Protein AF-A0A6P3GWB9-F1 (afdb_monomer_lite)

Sequence (241 aa):
LLEKSISRRRDTEAIQKAKILYSSCMNEKAIEKADAKPLLHILRHSPFRWPVLESNIGPEGVWSERKFSLLQTLATFRGQYSNSVFIRLYVSSDDKMSNEHILKLDQAALSLAVREDYLDNSTEAKSYRDALYKFMVDTAVLLGANSSRAEHDMKSVLRLEIKIAEIMIPHENRTSEAMYNKMNISQLSAMIPQFDWLSYIKKVIDVRLYPELKDIGPSENVVVRVPQYFKDLFRILGSER

Organism: Bison bison bison (NCBI:txid43346)

Foldseek 3Di:
DLCDDQDPVPDDPVSNVSSVVVVVVPPVVVDVVCDCVVVLVVCLAPPNQDCLQCVPSPPSSHDDPVPHDPLLVQLCCCQPVVAHDQWNWDWAAQLVHRVDIAIEIAGHAAPDNALCLLVDPDPNSVVVLVVQLVVQLVVSVSSPGDNVSSNVVSVVVSVLSSLLSVLHDHPVNQDPVLQFDKDFQLVLCVLQVLDNPQSSVLSSDPCVVVVVCNPRDRRGIYGYRRSRSNNSNSVSVVVVD

Structure (mmCIF, N/CA/C/O backbone):
data_AF-A0A6P3GWB9-F1
#
_entry.id   AF-A0A6P3GWB9-F1
#
loop_
_atom_site.group_PDB
_atom_site.id
_atom_site.type_symbol
_atom_site.label_atom_id
_atom_site.label_alt_id
_atom_site.label_comp_id
_atom_site.label_asym_id
_atom_site.label_entity_id
_atom_site.label_seq_id
_atom_site.pdbx_PDB_ins_code
_atom_site.Cartn_x
_atom_site.Cartn_y
_atom_site.Cartn_z
_atom_site.occupancy
_atom_site.B_iso_or_equiv
_atom_site.auth_seq_id
_atom_site.auth_comp_id
_atom_site.auth_asym_id
_atom_site.auth_atom_id
_atom_site.pdbx_PDB_model_num
ATOM 1 N N . LEU A 1 1 ? 29.304 -9.386 12.870 1.00 79.94 1 LEU A N 1
ATOM 2 C CA . LEU A 1 1 ? 28.556 -10.471 13.568 1.00 79.94 1 LEU A CA 1
ATOM 3 C C . LEU A 1 1 ? 27.777 -11.334 12.575 1.00 79.94 1 LEU A C 1
ATOM 5 O O . LEU A 1 1 ? 27.899 -12.551 12.646 1.00 79.94 1 LEU A O 1
ATOM 9 N N . LEU A 1 2 ? 27.021 -10.713 11.663 1.00 90.56 2 LEU A N 1
ATOM 10 C CA . LEU A 1 2 ? 26.164 -11.399 10.687 1.00 90.56 2 LEU A CA 1
ATOM 11 C C . LEU A 1 2 ? 26.933 -12.082 9.541 1.00 90.56 2 LEU A C 1
ATOM 13 O O . LEU A 1 2 ? 26.523 -13.140 9.089 1.00 90.56 2 LEU A O 1
ATOM 17 N N . GLU A 1 3 ? 28.092 -11.543 9.159 1.00 90.44 3 GLU A N 1
ATOM 18 C CA . GLU A 1 3 ? 28.998 -12.129 8.151 1.00 90.44 3 GLU A CA 1
ATOM 19 C C . GLU A 1 3 ? 29.704 -13.415 8.610 1.00 90.44 3 GLU A C 1
ATOM 21 O O . GLU A 1 3 ? 30.270 -14.151 7.804 1.00 90.44 3 GLU A O 1
ATOM 26 N N . LYS A 1 4 ? 29.708 -13.701 9.920 1.00 91.19 4 LYS A N 1
ATOM 27 C CA . LYS A 1 4 ? 30.337 -14.919 10.446 1.00 91.19 4 LYS A CA 1
ATOM 28 C C . LYS A 1 4 ? 29.490 -16.135 10.083 1.00 91.19 4 LYS A C 1
ATOM 30 O O . LYS A 1 4 ? 28.262 -16.068 10.114 1.00 91.19 4 LYS A O 1
ATOM 35 N N . SER A 1 5 ? 30.147 -17.274 9.867 1.00 90.56 5 SER A N 1
ATOM 36 C CA . SER A 1 5 ? 29.456 -18.536 9.605 1.00 90.56 5 SER A CA 1
ATOM 37 C C . SER A 1 5 ? 28.427 -18.874 10.692 1.00 90.56 5 SER A C 1
ATOM 39 O O . SER A 1 5 ? 28.565 -18.530 11.876 1.00 90.56 5 SER A O 1
ATOM 41 N N . ILE A 1 6 ? 27.353 -19.531 10.258 1.00 93.69 6 ILE A N 1
ATOM 42 C CA . ILE A 1 6 ? 26.267 -19.967 11.131 1.00 93.69 6 ILE A CA 1
ATOM 43 C C . ILE A 1 6 ? 26.766 -21.145 11.968 1.00 93.69 6 ILE A C 1
ATOM 45 O O . ILE A 1 6 ? 27.229 -22.154 11.437 1.00 93.69 6 ILE A O 1
ATOM 49 N N . SER A 1 7 ? 26.654 -21.034 13.288 1.00 93.31 7 SER A N 1
ATOM 50 C CA . SER A 1 7 ? 27.044 -22.074 14.232 1.00 93.31 7 SER A CA 1
ATOM 51 C C . SER A 1 7 ? 25.813 -22.623 14.938 1.00 93.31 7 SER A C 1
ATOM 53 O O . SER A 1 7 ? 25.358 -22.050 15.920 1.00 93.31 7 SER A O 1
ATOM 55 N N . ARG A 1 8 ? 25.319 -23.792 14.510 1.00 90.12 8 ARG A N 1
ATOM 56 C CA . ARG A 1 8 ? 24.140 -24.437 15.127 1.00 90.12 8 ARG A CA 1
ATOM 57 C C . ARG A 1 8 ? 24.279 -24.712 16.630 1.00 90.12 8 ARG A C 1
ATOM 59 O O . ARG A 1 8 ? 23.274 -24.853 17.309 1.00 90.12 8 ARG A O 1
ATOM 66 N N . ARG A 1 9 ? 25.513 -24.818 17.139 1.00 90.88 9 ARG A N 1
ATOM 67 C CA . ARG A 1 9 ? 25.798 -25.059 18.565 1.00 90.88 9 ARG A CA 1
ATOM 68 C C . ARG A 1 9 ? 25.893 -23.781 19.402 1.00 90.88 9 ARG A C 1
ATOM 70 O O . ARG A 1 9 ? 25.666 -23.854 20.600 1.00 90.88 9 ARG A O 1
ATOM 77 N N . ARG A 1 10 ? 26.296 -22.649 18.810 1.00 91.94 10 ARG A N 1
ATOM 78 C CA . ARG A 1 10 ? 26.575 -21.396 19.546 1.00 91.94 10 ARG A CA 1
ATOM 79 C C . ARG A 1 10 ? 25.558 -20.295 19.282 1.00 91.94 10 ARG A C 1
ATOM 81 O O . ARG A 1 10 ? 25.347 -19.453 20.144 1.00 91.94 10 ARG A O 1
ATOM 88 N N . ASP A 1 11 ? 24.959 -20.283 18.100 1.00 95.00 11 ASP A N 1
ATOM 89 C CA . ASP A 1 11 ? 23.963 -19.290 17.731 1.00 95.00 11 ASP A CA 1
ATOM 90 C C . ASP A 1 11 ? 22.578 -19.770 18.165 1.00 95.00 11 ASP A C 1
ATOM 92 O O . ASP A 1 11 ? 22.170 -20.891 17.849 1.00 95.00 11 ASP A O 1
ATOM 96 N N . THR A 1 12 ? 21.817 -18.897 18.822 1.00 96.25 12 THR A N 1
ATOM 97 C CA . THR A 1 12 ? 20.377 -19.109 19.011 1.00 96.25 12 THR A CA 1
ATOM 98 C C . THR A 1 12 ? 19.674 -19.155 17.656 1.00 96.25 12 THR A C 1
ATOM 100 O O . THR A 1 12 ? 20.175 -18.616 16.668 1.00 96.25 12 THR A O 1
ATOM 103 N N . GLU A 1 13 ? 18.485 -19.754 17.586 1.00 96.31 13 GLU A N 1
ATOM 104 C CA . GLU A 1 13 ? 17.717 -19.819 16.336 1.00 96.31 13 GLU A CA 1
ATOM 105 C C . GLU A 1 13 ? 17.488 -18.428 15.715 1.00 96.31 13 GLU A C 1
ATOM 107 O O . GLU A 1 13 ? 17.615 -18.258 14.503 1.00 96.31 13 GLU A O 1
ATOM 112 N N . ALA A 1 14 ? 17.238 -17.410 16.544 1.00 96.31 14 ALA A N 1
ATOM 113 C CA . ALA A 1 14 ? 17.089 -16.026 16.098 1.00 96.31 14 ALA A CA 1
ATOM 114 C C . ALA A 1 14 ? 18.361 -15.494 15.412 1.00 96.31 14 ALA A C 1
ATOM 116 O O . ALA A 1 14 ? 18.285 -14.911 14.331 1.00 96.31 14 ALA A O 1
ATOM 117 N N . ILE A 1 15 ? 19.539 -15.748 15.992 1.00 96.06 15 ILE A N 1
ATOM 118 C CA . ILE A 1 15 ? 20.824 -15.355 15.395 1.00 96.06 15 ILE A CA 1
ATOM 119 C C . ILE A 1 15 ? 21.073 -16.134 14.100 1.00 96.06 15 ILE A C 1
ATOM 121 O O . ILE A 1 15 ? 21.543 -15.555 13.121 1.00 96.06 15 ILE A O 1
ATOM 125 N N . GLN A 1 16 ? 20.734 -17.426 14.063 1.00 96.06 16 GLN A N 1
ATOM 126 C CA . GLN A 1 16 ? 20.854 -18.235 12.847 1.00 96.06 16 GLN A CA 1
ATOM 127 C C . GLN A 1 16 ? 19.982 -17.660 11.724 1.00 96.06 16 GLN A C 1
ATOM 129 O O . GLN A 1 16 ? 20.490 -17.424 10.631 1.00 96.06 16 GLN A O 1
ATOM 134 N N . LYS A 1 17 ? 18.706 -17.354 11.997 1.00 96.62 17 LYS A N 1
ATOM 135 C CA . LYS A 1 17 ? 17.785 -16.725 11.035 1.00 96.62 17 LYS A CA 1
ATOM 136 C C . LYS A 1 17 ? 18.289 -15.363 10.554 1.00 96.62 17 LYS A C 1
ATOM 138 O O . LYS A 1 17 ? 18.276 -15.116 9.353 1.00 96.62 17 LYS A O 1
ATOM 143 N N . ALA A 1 18 ? 18.800 -14.517 11.450 1.00 97.00 18 ALA A N 1
ATOM 144 C CA . ALA A 1 18 ? 19.370 -13.220 11.081 1.00 97.00 18 ALA A CA 1
ATOM 145 C C . ALA A 1 18 ? 20.591 -13.359 10.155 1.00 97.00 18 ALA A C 1
ATOM 147 O O . ALA A 1 18 ? 20.708 -12.638 9.166 1.00 97.00 18 ALA A O 1
ATOM 148 N N . LYS A 1 19 ? 21.481 -14.319 10.436 1.00 96.94 19 LYS A N 1
ATOM 149 C CA . LYS A 1 19 ? 22.632 -14.629 9.574 1.00 96.94 19 LYS A CA 1
ATOM 150 C C . LYS A 1 19 ? 22.212 -15.196 8.215 1.00 96.94 19 LYS A C 1
ATOM 152 O O . LYS A 1 19 ? 22.816 -14.830 7.214 1.00 96.94 19 LYS A O 1
ATOM 157 N N . ILE A 1 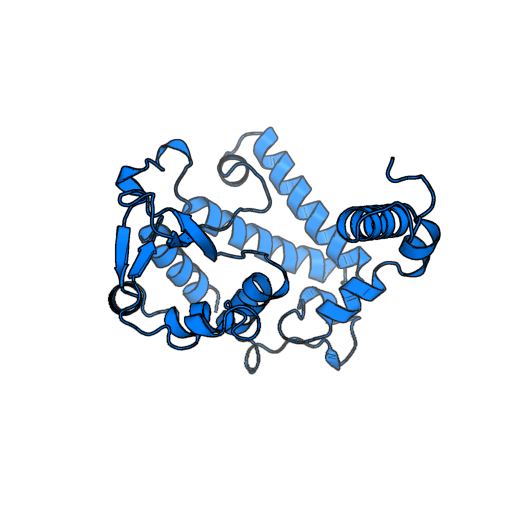20 ? 21.193 -16.062 8.170 1.00 96.56 20 ILE A N 1
ATOM 158 C CA . ILE A 1 20 ? 20.626 -16.600 6.917 1.00 96.56 20 ILE A CA 1
ATOM 159 C C . ILE A 1 20 ? 20.021 -15.475 6.077 1.00 96.56 20 ILE A C 1
ATOM 161 O O . ILE A 1 20 ? 20.281 -15.400 4.880 1.00 96.56 20 ILE A O 1
ATOM 165 N N . LEU A 1 21 ? 19.239 -14.587 6.698 1.00 96.94 21 LEU A N 1
ATOM 166 C CA . LEU A 1 21 ? 18.658 -13.441 6.008 1.00 96.94 21 LEU A CA 1
ATOM 167 C C . LEU A 1 21 ? 19.766 -12.561 5.424 1.00 96.94 21 LEU A C 1
ATOM 169 O O . LEU A 1 21 ? 19.772 -12.307 4.223 1.00 96.94 21 LEU A O 1
ATOM 173 N N . TYR A 1 22 ? 20.750 -12.190 6.246 1.00 96.94 22 TYR A N 1
ATOM 174 C CA . TYR A 1 22 ? 21.897 -11.399 5.807 1.00 96.94 22 TYR A CA 1
ATOM 175 C C . TYR A 1 22 ? 22.635 -12.052 4.629 1.00 96.94 22 TYR A C 1
ATOM 177 O O . TYR A 1 22 ? 22.838 -11.411 3.602 1.00 96.94 22 TYR A O 1
ATOM 185 N N . SER A 1 23 ? 22.994 -13.336 4.731 1.00 96.19 23 SER A N 1
ATOM 186 C CA . SER A 1 23 ? 23.723 -14.021 3.658 1.00 96.19 23 SER A CA 1
ATOM 187 C C . SER A 1 23 ? 22.904 -14.158 2.374 1.00 96.19 23 SER A C 1
ATOM 189 O O . SER A 1 23 ? 23.479 -14.102 1.289 1.00 96.19 23 SER A O 1
ATOM 191 N N . SER A 1 24 ? 21.577 -14.292 2.475 1.00 96.12 24 SER A N 1
ATOM 192 C CA . SER A 1 24 ? 20.692 -14.287 1.308 1.00 96.12 24 SER A CA 1
ATOM 193 C C . SER A 1 24 ? 20.652 -12.922 0.613 1.00 96.12 24 SER A C 1
ATOM 195 O O . SER A 1 24 ? 20.706 -12.880 -0.612 1.00 96.12 24 SER A O 1
ATOM 197 N N . CYS A 1 25 ? 20.647 -11.820 1.374 1.00 96.19 25 CYS A N 1
ATOM 198 C CA . CYS A 1 25 ? 20.659 -10.458 0.835 1.00 96.19 25 CYS A CA 1
ATOM 199 C C . CYS A 1 25 ? 21.999 -10.092 0.187 1.00 96.19 25 CYS A C 1
ATOM 201 O O . CYS A 1 25 ? 22.013 -9.427 -0.839 1.00 96.19 25 CYS A O 1
ATOM 203 N N . MET A 1 26 ? 23.120 -10.543 0.758 1.00 96.38 26 MET A N 1
ATOM 204 C CA . MET A 1 26 ? 24.458 -10.240 0.227 1.00 96.38 26 MET A CA 1
ATOM 205 C C . MET A 1 26 ? 24.860 -11.119 -0.966 1.00 96.38 26 MET A C 1
ATOM 207 O O . MET A 1 26 ? 25.916 -10.914 -1.564 1.00 96.38 26 MET A O 1
ATOM 211 N N . ASN A 1 27 ? 24.062 -12.131 -1.318 1.00 97.06 27 ASN A N 1
ATOM 212 C CA . ASN A 1 27 ? 24.346 -12.997 -2.457 1.00 97.06 27 ASN A CA 1
ATOM 213 C C . ASN A 1 27 ? 23.849 -12.373 -3.770 1.00 97.06 27 ASN A C 1
ATOM 215 O O . ASN A 1 27 ? 22.941 -12.895 -4.420 1.00 97.06 27 ASN A O 1
ATOM 219 N N . GLU A 1 28 ? 24.485 -11.275 -4.178 1.00 97.19 28 GLU A N 1
ATOM 220 C CA . GLU A 1 28 ? 24.145 -10.538 -5.401 1.00 97.19 28 GLU A CA 1
ATOM 221 C C . GLU A 1 28 ? 24.164 -11.443 -6.638 1.00 97.19 28 GLU A C 1
ATOM 223 O O . GLU A 1 28 ? 23.251 -11.396 -7.448 1.00 97.19 28 GLU A O 1
ATOM 228 N N . LYS A 1 29 ? 25.113 -12.386 -6.742 1.00 98.00 29 LYS A N 1
ATOM 229 C CA . LYS A 1 29 ? 25.158 -13.345 -7.865 1.00 98.00 29 LYS A CA 1
ATOM 230 C C . LYS A 1 29 ? 23.869 -14.159 -8.011 1.00 98.00 29 LYS A C 1
ATOM 232 O O . LYS A 1 29 ? 23.459 -14.462 -9.130 1.00 98.00 29 LYS A O 1
ATOM 237 N N . ALA A 1 30 ? 23.259 -14.568 -6.898 1.00 97.56 30 ALA A N 1
ATOM 238 C CA . ALA A 1 30 ? 21.991 -15.288 -6.929 1.00 97.56 30 ALA A CA 1
ATOM 239 C C . ALA A 1 30 ? 20.817 -14.357 -7.262 1.00 97.56 30 ALA A C 1
ATOM 241 O O . ALA A 1 30 ? 19.934 -14.766 -8.016 1.00 97.56 30 ALA A O 1
ATOM 242 N N . ILE A 1 31 ? 20.835 -13.128 -6.735 1.00 97.88 31 ILE A N 1
ATOM 243 C CA . ILE A 1 31 ? 19.826 -12.095 -7.003 1.00 97.88 31 ILE A CA 1
ATOM 244 C C . ILE A 1 31 ? 19.825 -11.733 -8.494 1.00 97.88 31 ILE A C 1
ATOM 246 O O . ILE A 1 31 ? 18.796 -11.886 -9.143 1.00 97.88 31 ILE A O 1
ATOM 250 N N . GLU A 1 32 ? 20.981 -11.403 -9.068 1.00 97.19 32 GLU A N 1
ATOM 251 C CA . GLU A 1 32 ? 21.149 -11.076 -10.493 1.00 97.19 32 GLU A CA 1
ATOM 252 C C . GLU A 1 32 ? 20.761 -12.245 -11.411 1.00 97.19 32 GLU A C 1
ATOM 254 O O . GLU A 1 32 ? 20.175 -12.066 -12.474 1.00 97.19 32 GLU A O 1
ATOM 259 N N . LYS A 1 33 ? 21.025 -13.491 -10.997 1.00 97.75 33 LYS A N 1
ATOM 260 C CA . LYS A 1 33 ? 20.589 -14.676 -11.756 1.00 97.75 33 LYS A CA 1
ATOM 261 C C . LYS A 1 33 ? 19.062 -14.850 -11.743 1.00 97.75 33 LYS A C 1
ATOM 263 O O . LYS A 1 33 ? 18.479 -15.346 -12.722 1.00 97.75 33 LYS A O 1
ATOM 268 N N . ALA A 1 34 ? 18.422 -14.533 -10.616 1.00 96.75 34 ALA A N 1
ATOM 269 C CA . ALA A 1 34 ? 16.972 -14.594 -10.470 1.00 96.75 34 ALA A CA 1
ATOM 270 C C . ALA A 1 34 ? 16.288 -13.457 -11.240 1.00 96.75 34 ALA A C 1
ATOM 272 O O . ALA A 1 34 ? 15.274 -13.721 -11.892 1.00 96.75 34 ALA A O 1
ATOM 273 N N . ASP A 1 35 ? 16.887 -12.262 -11.234 1.00 95.38 35 ASP A N 1
ATOM 274 C CA . ASP A 1 35 ? 16.409 -11.065 -11.931 1.00 95.38 35 ASP A CA 1
ATOM 275 C C . ASP A 1 35 ? 14.937 -10.759 -11.555 1.00 95.38 35 ASP A C 1
ATOM 277 O O . ASP A 1 35 ? 14.471 -11.128 -10.475 1.00 95.38 35 ASP A O 1
ATOM 281 N N . ALA A 1 36 ? 14.153 -10.139 -12.435 1.00 94.38 36 ALA A N 1
ATOM 282 C CA . ALA A 1 36 ? 12.742 -9.824 -12.223 1.00 94.38 36 ALA A CA 1
ATOM 283 C C . ALA A 1 36 ? 11.806 -11.047 -12.106 1.00 94.38 36 ALA A C 1
ATOM 285 O O . ALA A 1 36 ? 10.611 -10.888 -11.834 1.00 94.38 36 ALA A O 1
ATOM 286 N N . LYS A 1 37 ? 12.295 -12.282 -12.304 1.00 94.00 37 LYS A N 1
ATOM 287 C CA . LYS A 1 37 ? 11.450 -13.495 -12.363 1.00 94.00 37 LYS A CA 1
ATOM 288 C C . LYS A 1 37 ? 10.591 -13.709 -11.108 1.00 94.00 37 LYS A C 1
ATOM 290 O O . LYS A 1 37 ? 9.420 -14.048 -11.288 1.00 94.00 37 LYS A O 1
ATOM 295 N N . PRO A 1 38 ? 11.087 -13.518 -9.866 1.00 94.69 38 PRO A N 1
ATOM 296 C CA . PRO A 1 38 ? 10.259 -13.672 -8.671 1.00 94.69 38 PRO A CA 1
ATOM 297 C C . PRO A 1 38 ? 9.089 -12.682 -8.638 1.00 94.69 38 PRO A C 1
ATOM 299 O O . PRO A 1 38 ? 7.968 -13.072 -8.319 1.00 94.69 38 PRO A O 1
ATOM 302 N N . LEU A 1 39 ? 9.322 -11.425 -9.030 1.00 93.81 39 LEU A N 1
ATOM 303 C CA . LEU A 1 39 ? 8.270 -10.411 -9.091 1.00 93.81 39 LEU A CA 1
ATOM 304 C C . LEU A 1 39 ? 7.264 -10.724 -10.203 1.00 93.81 39 LEU A C 1
ATOM 306 O O . LEU A 1 39 ? 6.062 -10.753 -9.952 1.00 93.81 39 LEU A O 1
ATOM 310 N N . LEU A 1 40 ? 7.738 -11.039 -11.412 1.00 92.38 40 LEU A N 1
ATOM 311 C CA . LEU A 1 40 ? 6.872 -11.422 -12.531 1.00 92.38 40 LEU A CA 1
ATOM 312 C C . LEU A 1 40 ? 6.026 -12.660 -12.211 1.00 92.38 40 LEU A C 1
ATOM 314 O O . LEU A 1 40 ? 4.883 -12.750 -12.651 1.00 92.38 40 LEU A O 1
ATOM 318 N N . HIS A 1 41 ? 6.551 -13.603 -11.424 1.00 91.38 41 HIS A N 1
ATOM 319 C CA . HIS A 1 41 ? 5.771 -14.740 -10.946 1.00 91.38 41 HIS A CA 1
ATOM 320 C C . HIS A 1 41 ? 4.590 -14.286 -10.079 1.00 91.38 41 HIS A C 1
ATOM 322 O O . HIS A 1 41 ? 3.476 -14.744 -10.307 1.00 91.38 41 HIS A O 1
ATOM 328 N N . ILE A 1 42 ? 4.787 -13.346 -9.150 1.00 91.50 42 ILE A N 1
ATOM 329 C CA . ILE A 1 42 ? 3.692 -12.786 -8.338 1.00 91.50 42 ILE A CA 1
ATOM 330 C C . ILE A 1 42 ? 2.682 -12.052 -9.234 1.00 91.50 42 ILE A C 1
ATOM 332 O O . ILE A 1 42 ? 1.481 -12.302 -9.142 1.00 91.50 42 ILE A O 1
ATOM 336 N N . LEU A 1 43 ? 3.166 -11.205 -10.148 1.00 91.25 43 LEU A N 1
ATOM 337 C CA . LEU A 1 43 ? 2.330 -10.368 -11.019 1.00 91.25 43 LEU A CA 1
ATOM 338 C C . LEU A 1 43 ? 1.546 -11.153 -12.083 1.00 91.25 43 LEU A C 1
ATOM 340 O O . LEU A 1 43 ? 0.603 -10.624 -12.658 1.00 91.25 43 LEU A O 1
ATOM 344 N N . ARG A 1 44 ? 1.883 -12.415 -12.365 1.00 87.81 44 ARG A N 1
ATOM 345 C CA . ARG A 1 44 ? 1.083 -13.268 -13.268 1.00 87.81 44 ARG A CA 1
ATOM 346 C C . ARG A 1 44 ? -0.202 -13.777 -12.617 1.00 87.81 44 ARG A C 1
ATOM 348 O O . ARG A 1 44 ? -1.165 -14.104 -13.312 1.00 87.81 44 ARG A O 1
ATOM 355 N N . HIS A 1 45 ? -0.253 -13.813 -11.289 1.00 86.25 45 HIS A N 1
ATOM 356 C CA . HIS A 1 45 ? -1.352 -14.431 -10.563 1.00 86.25 45 HIS A CA 1
ATOM 357 C C . HIS A 1 45 ? -2.327 -13.390 -10.010 1.00 86.25 45 HIS A C 1
ATOM 359 O O . HIS A 1 45 ? -1.963 -12.300 -9.571 1.00 86.25 45 HIS A O 1
ATOM 365 N N . SER A 1 46 ? -3.611 -13.746 -10.013 1.00 84.69 46 SER A N 1
ATOM 366 C CA . SER A 1 46 ? -4.621 -12.991 -9.272 1.00 84.69 46 SER A CA 1
ATOM 367 C C . SER A 1 46 ? -4.270 -13.009 -7.775 1.00 84.69 46 SER A C 1
ATOM 369 O O . SER A 1 46 ? -3.900 -14.070 -7.273 1.00 84.69 46 SER A O 1
ATOM 371 N N . PRO A 1 47 ? -4.413 -11.894 -7.040 1.00 89.19 47 PRO A N 1
ATOM 372 C CA . PRO A 1 47 ? -5.066 -10.646 -7.440 1.00 89.19 47 PRO A CA 1
ATOM 373 C C . PRO A 1 4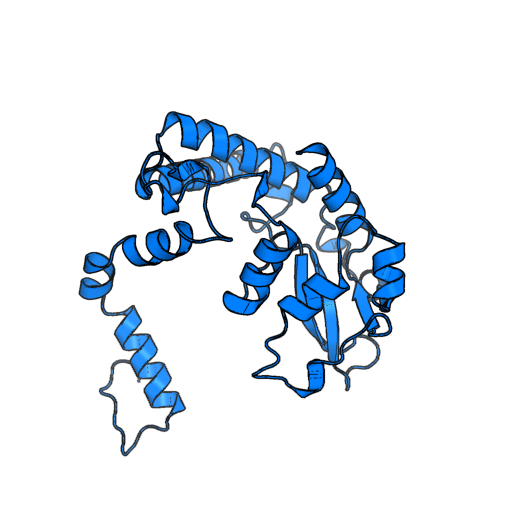7 ? -4.112 -9.538 -7.932 1.00 89.19 47 PRO A C 1
ATOM 375 O O . PRO A 1 47 ? -4.548 -8.395 -8.061 1.00 89.19 47 PRO A O 1
ATOM 378 N N . PHE A 1 48 ? -2.837 -9.847 -8.196 1.00 89.75 48 PHE A N 1
ATOM 379 C CA . PHE A 1 48 ? -1.771 -8.861 -8.451 1.00 89.75 48 PHE A CA 1
ATOM 380 C C . PHE A 1 48 ? -1.423 -8.654 -9.922 1.00 89.75 48 PHE A C 1
ATOM 382 O O . PHE A 1 48 ? -0.397 -8.051 -10.233 1.00 89.75 48 PHE A O 1
ATOM 389 N N . ARG A 1 49 ? -2.269 -9.134 -10.836 1.00 90.75 49 ARG A N 1
ATOM 390 C CA . ARG A 1 49 ? -2.101 -8.851 -12.262 1.00 90.75 49 ARG A CA 1
ATOM 391 C C . ARG A 1 49 ? -2.016 -7.357 -12.489 1.00 90.75 49 ARG A C 1
ATOM 393 O O . ARG A 1 49 ? -2.947 -6.631 -12.148 1.00 90.75 49 ARG A O 1
ATOM 400 N N . TRP A 1 50 ? -0.903 -6.929 -13.069 1.00 92.62 50 TRP A N 1
ATOM 401 C CA . TRP A 1 50 ? -0.659 -5.533 -13.380 1.00 92.62 50 TRP A CA 1
ATOM 402 C C . TRP A 1 50 ? -0.986 -5.287 -14.859 1.00 92.62 50 TRP A C 1
ATOM 404 O O . TRP A 1 50 ? -0.239 -5.765 -15.716 1.00 92.62 50 TRP A O 1
ATOM 414 N N . PRO A 1 51 ? -2.090 -4.579 -15.187 1.00 92.06 51 PRO A N 1
ATOM 415 C CA . PRO A 1 51 ? -2.597 -4.494 -16.561 1.00 92.06 51 PRO A CA 1
ATOM 416 C C . PRO A 1 51 ? -1.574 -3.987 -17.582 1.00 92.06 51 PRO A C 1
ATOM 418 O O . PRO A 1 51 ? -1.554 -4.437 -18.723 1.00 92.06 51 PRO A O 1
ATOM 421 N N . VAL A 1 52 ? -0.666 -3.099 -17.171 1.00 94.06 52 VAL A N 1
ATOM 422 C CA . VAL A 1 52 ? 0.365 -2.529 -18.052 1.00 94.06 52 VAL A CA 1
ATOM 423 C C . VAL A 1 52 ? 1.296 -3.592 -18.666 1.00 94.06 52 VAL A C 1
ATOM 425 O O . VAL A 1 52 ? 1.872 -3.371 -19.730 1.00 94.06 52 VAL A O 1
ATOM 428 N N . LEU A 1 53 ? 1.416 -4.766 -18.032 1.00 92.62 53 LEU A N 1
ATOM 429 C CA . LEU A 1 53 ? 2.302 -5.855 -18.454 1.00 92.62 53 LEU A CA 1
ATOM 430 C C . LEU A 1 53 ? 1.637 -6.889 -19.381 1.00 92.62 53 LEU A C 1
ATOM 432 O O . LEU A 1 53 ? 2.322 -7.795 -19.858 1.00 92.62 53 LEU A O 1
ATOM 436 N N . GLU A 1 54 ? 0.328 -6.791 -19.647 1.00 82.25 54 GLU A N 1
ATOM 437 C CA . GLU A 1 54 ? -0.455 -7.834 -20.341 1.00 82.25 54 GLU A CA 1
ATOM 438 C C . GLU A 1 54 ? 0.133 -8.294 -21.675 1.00 82.25 54 GLU A C 1
ATOM 440 O O . GLU A 1 54 ? 0.012 -9.468 -22.018 1.00 82.25 54 GLU A O 1
ATOM 445 N N . SER A 1 55 ? 0.790 -7.398 -22.417 1.00 73.56 55 SER A N 1
ATOM 446 C CA . SER A 1 55 ? 1.389 -7.735 -23.710 1.00 73.56 55 SER A CA 1
ATOM 447 C C . SER A 1 55 ? 2.478 -8.807 -23.612 1.00 73.56 55 SER A C 1
ATOM 449 O O . SER A 1 55 ? 2.705 -9.503 -24.595 1.00 73.56 55 SER A O 1
ATOM 451 N N . ASN A 1 56 ? 3.125 -8.971 -22.449 1.00 73.31 56 ASN A N 1
ATOM 452 C CA . ASN A 1 56 ? 4.353 -9.765 -22.314 1.00 73.31 56 ASN A CA 1
ATOM 453 C C . ASN A 1 56 ? 4.334 -10.827 -21.200 1.00 73.31 56 ASN A C 1
ATOM 455 O O . ASN A 1 56 ? 5.273 -11.617 -21.094 1.00 73.31 56 ASN A O 1
ATOM 459 N N . ILE A 1 57 ? 3.278 -10.910 -20.383 1.00 75.50 57 ILE A N 1
ATOM 460 C CA . ILE A 1 57 ? 3.206 -11.882 -19.270 1.00 75.50 57 ILE A CA 1
ATOM 461 C C . ILE A 1 57 ? 2.426 -13.168 -19.588 1.00 75.50 57 ILE A C 1
ATOM 463 O O . ILE A 1 57 ? 2.301 -14.029 -18.716 1.00 75.50 57 ILE A O 1
ATOM 467 N N . GLY A 1 58 ? 1.982 -13.339 -20.839 1.00 73.50 58 GLY A N 1
ATOM 468 C CA . GLY A 1 58 ? 1.267 -14.526 -21.319 1.00 73.50 58 GLY A CA 1
ATOM 469 C C . GLY A 1 58 ? -0.225 -14.548 -20.943 1.00 73.50 58 GLY A C 1
ATOM 470 O O . GLY A 1 58 ? -0.694 -13.683 -20.201 1.00 73.50 58 GLY A O 1
ATOM 471 N N . PRO A 1 59 ? -0.996 -15.542 -21.428 1.00 75.06 59 PRO A N 1
ATOM 472 C CA . PRO A 1 59 ? -2.453 -15.600 -21.250 1.00 75.06 59 PRO A CA 1
ATOM 473 C C . PRO A 1 59 ? -2.886 -15.673 -19.777 1.00 75.06 59 PRO A C 1
ATOM 475 O O . PRO A 1 59 ? -3.960 -15.197 -19.415 1.00 75.06 59 PRO A O 1
ATOM 478 N N . GLU A 1 60 ? -2.039 -16.228 -18.908 1.00 75.25 60 GLU A N 1
ATOM 479 C CA . GLU A 1 60 ? -2.293 -16.322 -17.467 1.00 75.25 60 GLU A CA 1
ATOM 480 C C . GLU A 1 60 ? -2.246 -14.967 -16.755 1.00 75.25 60 GLU A C 1
ATOM 482 O O . GLU A 1 60 ? -2.877 -14.814 -15.709 1.00 75.25 60 GLU A O 1
ATOM 487 N N . GLY A 1 61 ? -1.539 -13.988 -17.323 1.00 76.56 61 GLY A N 1
ATOM 488 C CA . GLY A 1 61 ? -1.385 -12.654 -16.756 1.00 76.56 61 GLY A CA 1
ATOM 489 C C . GLY A 1 61 ? -2.383 -11.618 -17.277 1.00 76.56 61 GLY A C 1
ATOM 490 O O . GLY A 1 61 ? -2.360 -10.481 -16.815 1.00 76.56 61 GLY A O 1
ATOM 491 N N . VAL A 1 62 ? -3.293 -11.995 -18.181 1.00 84.31 62 VAL A N 1
ATOM 492 C CA . VAL A 1 62 ? -4.329 -11.088 -18.699 1.00 84.31 62 VAL A CA 1
ATOM 493 C C . VAL A 1 62 ? -5.231 -10.613 -17.556 1.00 84.31 62 VAL A C 1
ATOM 495 O O . VAL A 1 62 ? -5.810 -11.421 -16.809 1.00 84.31 62 VAL A O 1
ATOM 498 N N . TRP A 1 63 ? -5.336 -9.296 -17.386 1.00 89.44 63 TRP A N 1
ATOM 499 C CA . TRP A 1 63 ? -6.214 -8.697 -16.397 1.00 89.44 63 TRP A CA 1
ATOM 500 C C . TRP A 1 63 ? -7.654 -8.700 -16.922 1.00 89.44 63 TRP A C 1
ATOM 502 O O . TRP A 1 63 ? -7.928 -8.704 -18.117 1.00 89.44 63 TRP A O 1
ATOM 512 N N . SER A 1 64 ? -8.612 -8.800 -16.007 1.00 88.12 64 SER A N 1
ATOM 513 C CA . SER A 1 64 ? -10.026 -8.871 -16.359 1.00 88.12 64 SER A CA 1
ATOM 514 C C . SER A 1 64 ? -10.820 -8.132 -15.309 1.00 88.12 64 SER A C 1
ATOM 516 O O . SER A 1 64 ? -10.963 -8.628 -14.193 1.00 88.12 64 SER A O 1
ATOM 518 N N . GLU A 1 65 ? -11.438 -7.030 -15.710 1.00 88.50 65 GLU A N 1
ATOM 519 C CA . GLU A 1 65 ? -12.309 -6.226 -14.858 1.00 88.50 65 GLU A CA 1
ATOM 520 C C . GLU A 1 65 ? -13.382 -7.077 -14.166 1.00 88.50 65 GLU A C 1
ATOM 522 O O . GLU A 1 65 ? -13.518 -7.052 -12.949 1.00 88.50 65 GLU A O 1
ATOM 527 N N . ARG A 1 66 ? -14.050 -7.965 -14.917 1.00 90.56 66 ARG A N 1
ATOM 528 C CA . ARG A 1 66 ? -15.091 -8.867 -14.384 1.00 90.56 66 ARG A CA 1
ATOM 529 C C . ARG A 1 66 ? -14.614 -9.815 -13.279 1.00 90.56 66 ARG A C 1
ATOM 531 O O . ARG A 1 66 ? -15.432 -10.337 -12.530 1.00 90.56 66 ARG A O 1
ATOM 538 N N . LYS A 1 67 ? -13.311 -10.105 -13.227 1.00 89.50 67 LYS A N 1
ATOM 539 C CA . LYS A 1 67 ? -12.689 -11.003 -12.240 1.00 89.50 67 LYS A CA 1
ATOM 540 C C . LYS A 1 67 ? -11.969 -10.222 -11.142 1.00 89.50 67 LYS A C 1
ATOM 542 O O . LYS A 1 67 ? -11.563 -10.817 -10.146 1.00 89.50 67 LYS A O 1
ATOM 547 N N . PHE A 1 68 ? -11.771 -8.921 -11.334 1.00 92.19 68 PHE A N 1
ATOM 548 C CA . PHE A 1 68 ? -11.075 -8.076 -10.388 1.00 92.19 68 PHE A CA 1
ATOM 549 C C . PHE A 1 68 ? -11.957 -7.831 -9.163 1.00 92.19 68 PHE A C 1
ATOM 551 O O . PHE A 1 68 ? -13.129 -7.481 -9.263 1.00 92.19 68 PHE A O 1
ATOM 558 N N . SER A 1 69 ? -11.372 -8.007 -7.982 1.00 94.06 69 SER A N 1
ATOM 559 C CA . SER A 1 69 ? -12.014 -7.690 -6.714 1.00 94.06 69 SER A CA 1
ATOM 560 C C . SER A 1 69 ? -11.087 -6.787 -5.924 1.00 94.06 69 SER A C 1
ATOM 562 O O . SER A 1 69 ? -10.119 -7.265 -5.333 1.00 94.06 69 SER A O 1
ATOM 564 N N . LEU A 1 70 ? -11.411 -5.490 -5.881 1.00 94.69 70 LEU A N 1
ATOM 565 C CA . LEU A 1 70 ? -10.649 -4.509 -5.109 1.00 94.69 70 LEU A CA 1
ATOM 566 C C . LEU A 1 70 ? -10.458 -4.978 -3.660 1.00 94.69 70 LEU A C 1
ATOM 568 O O . LEU A 1 70 ? -9.343 -4.975 -3.155 1.00 94.69 70 LEU A O 1
ATOM 572 N N . LEU A 1 71 ? -11.526 -5.451 -3.013 1.00 96.50 71 LEU A N 1
ATOM 573 C CA . LEU A 1 71 ? -11.475 -5.934 -1.634 1.00 96.50 71 LEU A CA 1
ATOM 574 C C . LEU A 1 71 ? -10.483 -7.089 -1.464 1.00 96.50 71 LEU A C 1
ATOM 576 O O . LEU A 1 71 ? -9.660 -7.048 -0.551 1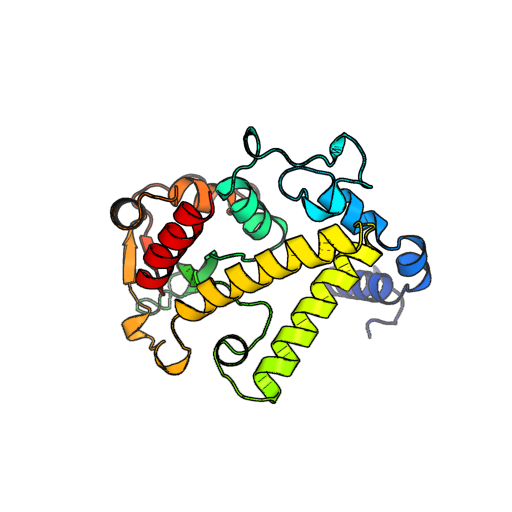.00 96.50 71 LEU A O 1
ATOM 580 N N . GLN A 1 72 ? -10.530 -8.103 -2.337 1.00 96.06 72 GLN A N 1
ATOM 581 C CA . GLN A 1 72 ? -9.598 -9.230 -2.258 1.00 96.06 72 GLN A CA 1
ATOM 582 C C . GLN A 1 72 ? -8.159 -8.777 -2.522 1.00 96.06 72 GLN A C 1
ATOM 584 O O . GLN A 1 72 ? -7.252 -9.229 -1.823 1.00 96.06 72 GLN A O 1
ATOM 589 N N . THR A 1 73 ? -7.939 -7.877 -3.483 1.00 96.19 73 THR A N 1
ATOM 590 C CA . THR A 1 73 ? -6.617 -7.309 -3.777 1.00 96.19 73 THR A CA 1
ATOM 591 C C . THR A 1 73 ? -6.051 -6.573 -2.563 1.00 96.19 73 THR A C 1
ATOM 593 O O . THR A 1 73 ? -4.954 -6.904 -2.115 1.00 96.19 73 THR A O 1
ATOM 596 N N . LEU A 1 74 ? -6.814 -5.645 -1.973 1.00 97.25 74 LEU A N 1
ATOM 597 C CA . LEU A 1 74 ? -6.392 -4.882 -0.794 1.00 97.25 74 LEU A CA 1
ATOM 598 C C . LEU A 1 74 ? -6.143 -5.791 0.415 1.00 97.25 74 LEU A C 1
ATOM 600 O O . LEU A 1 74 ? -5.128 -5.652 1.096 1.00 97.25 74 LEU A O 1
ATOM 604 N N . ALA A 1 75 ? -7.030 -6.761 0.660 1.00 97.31 75 ALA A N 1
ATOM 605 C CA . ALA A 1 75 ? -6.863 -7.706 1.760 1.00 97.31 75 ALA A CA 1
ATOM 606 C C . ALA A 1 75 ? -5.617 -8.583 1.581 1.00 97.31 75 ALA A C 1
ATOM 608 O O . ALA A 1 75 ? -4.914 -8.847 2.551 1.00 97.31 75 ALA A O 1
ATOM 609 N N . THR A 1 76 ? -5.306 -9.000 0.348 1.00 95.69 76 THR A N 1
ATOM 610 C CA . THR A 1 76 ? -4.115 -9.818 0.066 1.00 95.69 76 THR A CA 1
ATOM 611 C C . THR A 1 76 ? -2.836 -8.990 0.212 1.00 95.69 76 THR A C 1
ATOM 613 O O . THR A 1 76 ? -1.898 -9.456 0.858 1.00 95.69 76 THR A O 1
ATOM 616 N N . PHE A 1 77 ? -2.806 -7.746 -0.291 1.00 96.19 77 PHE A N 1
ATOM 617 C CA . PHE A 1 77 ? -1.685 -6.824 -0.053 1.00 96.19 77 PHE A CA 1
ATOM 618 C C . PHE A 1 77 ? -1.404 -6.667 1.440 1.00 96.19 77 PHE A C 1
ATOM 620 O O . PHE A 1 77 ? -0.258 -6.816 1.873 1.00 96.19 77 PHE A O 1
ATOM 627 N N . ARG A 1 78 ? -2.451 -6.433 2.237 1.00 96.31 78 ARG A N 1
ATOM 628 C CA . ARG A 1 78 ? -2.280 -6.194 3.665 1.00 96.31 78 ARG A CA 1
ATOM 629 C C . ARG A 1 78 ? -1.962 -7.461 4.454 1.00 96.31 78 ARG A C 1
ATOM 631 O O . ARG A 1 78 ? -1.026 -7.442 5.246 1.00 96.31 78 ARG A O 1
ATOM 638 N N . GLY A 1 79 ? -2.718 -8.537 4.250 1.00 94.06 79 GLY A N 1
ATOM 639 C CA . GLY A 1 79 ? -2.612 -9.771 5.033 1.00 94.06 79 GLY A CA 1
ATOM 640 C C . GLY A 1 79 ? -1.379 -10.614 4.705 1.00 94.06 79 GLY A C 1
ATOM 641 O O . GLY A 1 79 ? -0.784 -11.188 5.609 1.00 94.06 79 GLY A O 1
ATOM 642 N N . GLN A 1 80 ? -0.959 -10.673 3.435 1.00 92.12 80 GLN A N 1
ATOM 643 C CA . GLN A 1 80 ? 0.172 -11.520 3.022 1.00 92.12 80 GLN A CA 1
ATOM 644 C C . GLN A 1 80 ? 1.483 -10.747 2.862 1.00 92.12 80 GLN A C 1
ATOM 646 O O . GLN A 1 80 ? 2.545 -11.282 3.169 1.00 92.12 80 GLN A O 1
ATOM 651 N N . TYR A 1 81 ? 1.421 -9.495 2.402 1.00 93.12 81 TYR A N 1
ATOM 652 C CA . TYR A 1 81 ? 2.615 -8.701 2.080 1.00 93.12 81 TYR A CA 1
ATOM 653 C C . TYR A 1 81 ? 2.840 -7.532 3.040 1.00 93.12 81 TYR A C 1
ATOM 655 O O . TYR A 1 81 ? 3.786 -6.769 2.869 1.00 93.12 81 TYR A O 1
ATOM 663 N N . SER A 1 82 ? 1.979 -7.369 4.052 1.00 94.00 82 SER A N 1
ATOM 664 C CA . SER A 1 82 ? 2.010 -6.246 4.996 1.00 94.00 82 SER A CA 1
ATOM 665 C C . SER A 1 82 ? 1.940 -4.861 4.325 1.00 94.00 82 SER A C 1
ATOM 667 O O . SER A 1 82 ? 2.190 -3.845 4.973 1.00 94.00 82 SER A O 1
ATOM 669 N N . ASN A 1 83 ? 1.536 -4.790 3.054 1.00 95.25 83 ASN A N 1
ATOM 670 C CA . ASN A 1 83 ? 1.468 -3.556 2.277 1.00 95.25 83 ASN A CA 1
ATOM 671 C C . ASN A 1 83 ? 0.068 -2.928 2.393 1.00 95.25 83 ASN A C 1
ATOM 673 O O . ASN A 1 83 ? -0.940 -3.630 2.365 1.00 95.25 83 ASN A O 1
ATOM 677 N N . SER A 1 84 ? -0.005 -1.609 2.562 1.00 96.44 84 SER A N 1
ATOM 678 C CA . SER A 1 84 ? -1.265 -0.870 2.680 1.00 96.44 84 SER A CA 1
ATOM 679 C C . SER A 1 84 ? -1.467 -0.006 1.443 1.00 96.44 84 SER A C 1
ATOM 681 O O . SER A 1 84 ? -0.675 0.896 1.199 1.00 96.44 84 SER A O 1
ATOM 683 N N . VAL A 1 85 ? -2.548 -0.252 0.703 1.00 96.25 85 VAL A N 1
ATOM 684 C CA . VAL A 1 85 ? -2.950 0.543 -0.467 1.00 96.25 85 VAL A CA 1
ATOM 685 C C . VAL A 1 85 ? -4.324 1.131 -0.177 1.00 96.25 85 VAL A C 1
ATOM 687 O O . VAL A 1 85 ? -5.247 0.387 0.149 1.00 96.25 85 VAL A O 1
ATOM 690 N N . PHE A 1 86 ? -4.446 2.458 -0.247 1.00 97.44 86 PHE A N 1
ATOM 691 C CA . PHE A 1 86 ? -5.600 3.269 0.182 1.00 97.44 86 PHE A CA 1
ATOM 692 C C . PHE A 1 86 ? -5.967 3.170 1.678 1.00 97.44 86 PHE A C 1
ATOM 694 O O . PHE A 1 86 ? -6.140 4.182 2.349 1.00 97.44 86 PHE A O 1
ATOM 701 N N . ILE A 1 87 ? -6.048 1.959 2.230 1.00 98.25 87 ILE A N 1
ATOM 702 C CA . ILE A 1 87 ? -6.465 1.670 3.600 1.00 98.25 87 ILE A CA 1
ATOM 703 C C . ILE A 1 87 ? -5.293 1.053 4.357 1.00 98.25 87 ILE A C 1
ATOM 705 O O . ILE A 1 87 ? -4.832 -0.046 4.043 1.00 98.25 87 ILE A O 1
ATOM 709 N N . ARG A 1 88 ? -4.847 1.725 5.415 1.00 97.94 88 ARG A N 1
ATOM 710 C CA . ARG A 1 88 ? -3.895 1.174 6.377 1.00 97.94 88 ARG A CA 1
ATOM 711 C C . ARG A 1 88 ? -4.654 0.590 7.565 1.00 97.94 88 ARG A C 1
ATOM 713 O O . ARG A 1 88 ? -5.214 1.327 8.367 1.00 97.94 88 ARG A O 1
ATOM 720 N N . LEU A 1 89 ? -4.646 -0.737 7.682 1.00 97.88 89 LEU A N 1
ATOM 721 C CA . LEU A 1 89 ? -5.228 -1.476 8.809 1.00 97.88 89 LEU A CA 1
ATOM 722 C C . LEU A 1 89 ? -4.121 -2.007 9.718 1.00 97.88 89 LEU A C 1
ATOM 724 O O . LEU A 1 89 ? -3.250 -2.743 9.262 1.00 97.88 89 LEU A O 1
ATOM 728 N N . TYR A 1 90 ? -4.138 -1.689 11.003 1.00 96.62 90 TYR A N 1
ATOM 729 C CA . TYR A 1 90 ? -3.121 -2.174 11.935 1.00 96.62 90 TYR A CA 1
ATOM 730 C C . TYR A 1 90 ? -3.676 -2.332 13.347 1.00 96.62 90 TYR A C 1
ATOM 732 O O . TYR A 1 90 ? -4.710 -1.766 13.682 1.00 96.62 90 TYR A O 1
ATOM 740 N N . VAL A 1 91 ? -2.975 -3.110 14.167 1.00 95.25 91 VAL A N 1
ATOM 741 C CA . VAL A 1 91 ? -3.264 -3.259 15.596 1.00 95.25 91 VAL A CA 1
ATOM 742 C C . VAL A 1 91 ? -2.317 -2.346 16.365 1.00 95.25 91 VAL A C 1
ATOM 744 O O . VAL A 1 91 ? -1.123 -2.289 16.069 1.00 95.25 91 VAL A O 1
ATOM 747 N N . SER A 1 92 ? -2.849 -1.596 17.322 1.00 96.19 92 SER A N 1
ATOM 748 C CA . SER A 1 92 ? -2.081 -0.719 18.210 1.00 96.19 92 SER A CA 1
ATOM 749 C C . SER A 1 92 ? -2.859 -0.512 19.509 1.00 96.19 92 SER A C 1
ATOM 751 O O . SER A 1 92 ? -4.035 -0.869 19.572 1.00 96.19 92 SER A O 1
ATOM 753 N N . SER A 1 93 ? -2.227 0.056 20.533 1.00 96.88 93 SER A N 1
ATOM 754 C CA . SER A 1 93 ? -2.893 0.390 21.793 1.00 96.88 93 SER A CA 1
ATOM 755 C C . SER A 1 93 ? -4.103 1.303 21.564 1.00 96.88 93 SER A C 1
ATOM 757 O O . SER A 1 93 ? -4.057 2.195 20.707 1.00 96.88 93 SER A O 1
ATOM 759 N N . ASP A 1 94 ? -5.186 1.099 22.312 1.00 97.06 94 ASP A N 1
ATOM 760 C CA . ASP A 1 94 ? -6.313 2.039 22.332 1.00 97.06 94 ASP A CA 1
ATOM 761 C C . ASP A 1 94 ? -5.848 3.347 22.993 1.00 97.06 94 ASP A C 1
ATOM 763 O O . ASP A 1 94 ? -5.332 3.344 24.110 1.00 97.06 94 ASP A O 1
ATOM 767 N N . ASP A 1 95 ? -6.001 4.478 22.295 1.00 93.38 95 ASP A N 1
ATOM 768 C CA . ASP A 1 95 ? -5.462 5.768 22.751 1.00 93.38 95 ASP A CA 1
ATOM 769 C C . ASP A 1 95 ? -6.118 6.253 24.057 1.00 93.38 95 ASP A C 1
ATOM 771 O O . ASP A 1 95 ? -5.524 7.056 24.774 1.00 93.38 95 ASP A O 1
ATOM 775 N N . LYS A 1 96 ? -7.321 5.755 24.390 1.00 95.31 96 LYS A N 1
ATOM 776 C CA . LYS A 1 96 ? -8.009 6.041 25.662 1.00 95.31 96 LYS A CA 1
ATOM 777 C C . LYS A 1 96 ? -7.900 4.904 26.683 1.00 95.31 96 LYS A C 1
ATOM 779 O O . LYS A 1 96 ? -8.220 5.115 27.849 1.00 95.31 96 LYS A O 1
ATOM 784 N N . MET A 1 97 ? -7.447 3.719 26.270 1.00 94.94 97 MET A N 1
ATOM 785 C CA . MET A 1 97 ? -7.252 2.542 27.127 1.00 94.94 97 MET A CA 1
ATOM 786 C C . MET A 1 97 ? -5.945 1.841 26.746 1.00 94.94 97 MET A C 1
ATOM 788 O O . MET A 1 97 ? -5.936 0.812 26.078 1.00 94.94 97 MET A O 1
ATOM 792 N N . SER A 1 98 ? -4.815 2.397 27.182 1.00 93.19 98 SER A N 1
ATOM 793 C CA . SER A 1 98 ? -3.476 1.987 26.725 1.00 93.19 98 SER A CA 1
ATOM 794 C C . SER A 1 98 ? -3.095 0.532 27.030 1.00 93.19 98 SER A C 1
ATOM 796 O O . SER A 1 98 ? -2.189 -0.003 26.392 1.00 93.19 98 SER A O 1
ATOM 798 N N . ASN A 1 99 ? -3.782 -0.110 27.980 1.00 96.19 99 ASN A N 1
ATOM 799 C CA . ASN A 1 99 ? -3.594 -1.522 28.328 1.00 96.19 99 ASN A CA 1
ATOM 800 C C . ASN A 1 99 ? -4.294 -2.486 27.353 1.00 96.19 99 ASN A C 1
ATOM 802 O O . ASN A 1 99 ? -4.061 -3.692 27.413 1.00 96.19 99 ASN A O 1
ATOM 806 N N . GLU A 1 100 ? -5.140 -1.975 26.459 1.00 95.81 100 GLU A N 1
ATOM 807 C CA . GLU A 1 100 ? -5.866 -2.749 25.456 1.00 95.81 100 GLU A CA 1
ATOM 808 C C . GLU A 1 100 ? -5.339 -2.451 24.051 1.00 95.81 100 GLU A C 1
ATOM 810 O O . GLU A 1 100 ? -4.780 -1.387 23.782 1.00 95.81 100 GLU A O 1
ATOM 815 N N . HIS A 1 101 ? -5.535 -3.399 23.136 1.00 95.69 101 HIS A N 1
ATOM 816 C CA . HIS A 1 101 ? -5.217 -3.231 21.721 1.00 95.69 101 HIS A CA 1
ATOM 817 C C . HIS A 1 101 ? -6.506 -3.151 20.913 1.00 95.69 101 HIS A C 1
ATOM 819 O O . HIS A 1 101 ? -7.471 -3.854 21.198 1.00 95.69 101 HIS A O 1
ATOM 825 N N . ILE A 1 102 ? -6.505 -2.316 19.879 1.00 97.06 102 ILE A N 1
ATOM 826 C CA . ILE A 1 102 ? -7.654 -2.105 19.004 1.00 97.06 102 ILE A CA 1
ATOM 827 C C . ILE A 1 102 ? -7.210 -2.055 17.542 1.00 97.06 102 ILE A C 1
ATOM 829 O O . ILE A 1 102 ? -6.101 -1.612 17.216 1.00 97.06 102 ILE A O 1
ATOM 833 N N . LEU A 1 103 ? -8.085 -2.509 16.645 1.00 97.19 103 LEU A N 1
ATOM 834 C CA . LEU A 1 103 ? -7.902 -2.333 15.209 1.00 97.19 103 LEU A CA 1
ATOM 835 C C . LEU A 1 103 ? -8.052 -0.850 14.856 1.00 97.19 103 LEU A C 1
ATOM 837 O O . LEU A 1 103 ? -9.059 -0.216 15.175 1.00 97.19 103 LEU A O 1
ATOM 841 N N . LYS A 1 104 ? -7.056 -0.304 14.161 1.00 98.12 104 LYS A N 1
ATOM 842 C CA . LYS A 1 104 ? -7.055 1.068 13.658 1.00 98.12 104 LYS A CA 1
ATOM 843 C C . LYS A 1 104 ? -7.077 1.074 12.134 1.00 98.12 104 LYS A C 1
ATOM 845 O O . LYS A 1 104 ? -6.319 0.344 11.491 1.00 98.12 104 LYS A O 1
ATOM 850 N N . LEU A 1 105 ? -7.936 1.919 11.573 1.00 98.56 105 LEU A N 1
ATOM 851 C CA . LEU A 1 105 ? -8.061 2.174 10.139 1.00 98.56 105 LEU A CA 1
ATOM 852 C C . LEU A 1 105 ? -7.610 3.600 9.840 1.00 98.56 105 LEU A C 1
ATOM 854 O O . LEU A 1 105 ? -8.110 4.551 10.439 1.00 98.56 105 LEU A O 1
ATOM 858 N N . ASP A 1 106 ? -6.674 3.749 8.912 1.00 98.25 106 ASP A N 1
ATOM 859 C CA . ASP A 1 106 ? -6.052 5.026 8.577 1.00 98.25 106 ASP A CA 1
ATOM 860 C C . ASP A 1 106 ? -5.829 5.171 7.063 1.00 98.25 106 ASP A C 1
ATOM 862 O O . ASP A 1 106 ? -5.909 4.185 6.324 1.00 98.25 106 ASP A O 1
ATOM 866 N N . GLN A 1 107 ? -5.525 6.384 6.599 1.00 97.31 107 GLN A N 1
ATOM 867 C CA . GLN A 1 107 ? -5.076 6.610 5.222 1.00 97.31 107 GLN A CA 1
ATOM 868 C C . GLN A 1 107 ? -3.738 5.894 4.995 1.00 97.31 107 GLN A C 1
ATOM 870 O O . GLN A 1 107 ? -2.844 5.931 5.850 1.00 97.31 107 GLN A O 1
ATOM 875 N N . ALA A 1 108 ? -3.607 5.208 3.860 1.00 97.31 108 ALA A N 1
ATOM 876 C CA . ALA A 1 108 ? -2.325 4.652 3.438 1.00 97.31 108 ALA A CA 1
ATOM 877 C C . ALA A 1 108 ? -1.337 5.765 3.047 1.00 97.31 108 ALA A C 1
ATOM 879 O O . ALA A 1 108 ? -1.732 6.901 2.785 1.00 97.31 108 ALA A O 1
ATOM 880 N N . ALA A 1 109 ? -0.046 5.430 3.034 1.00 95.12 109 ALA A N 1
ATOM 881 C CA . ALA A 1 109 ? 0.983 6.335 2.536 1.00 95.12 109 ALA A CA 1
ATOM 882 C C . ALA A 1 109 ? 0.876 6.494 1.011 1.00 95.12 109 ALA A C 1
ATOM 884 O O . ALA A 1 109 ? 0.410 5.582 0.324 1.00 95.12 109 ALA A O 1
ATOM 885 N N . LEU A 1 110 ? 1.325 7.644 0.512 1.00 95.94 110 LEU A N 1
ATOM 886 C CA . LEU A 1 110 ? 1.534 7.890 -0.914 1.00 95.94 110 LEU A CA 1
ATOM 887 C C . LEU A 1 110 ? 2.933 7.420 -1.330 1.00 95.94 110 LEU A C 1
ATOM 889 O O . LEU A 1 110 ? 3.771 7.105 -0.481 1.00 95.94 110 LEU A O 1
ATOM 893 N N . SER A 1 111 ? 3.183 7.394 -2.636 1.00 96.31 111 SER A N 1
ATOM 894 C CA . SER A 1 111 ? 4.493 7.057 -3.199 1.00 96.31 111 SER A CA 1
ATOM 895 C C . SER A 1 111 ? 5.557 8.124 -2.907 1.00 96.31 111 SER A C 1
ATOM 897 O O . SER A 1 111 ? 6.689 7.773 -2.576 1.00 96.31 111 SER A O 1
ATOM 899 N N . LEU A 1 112 ? 5.210 9.418 -2.975 1.00 96.62 112 LEU A N 1
ATOM 900 C CA . LEU A 1 112 ? 6.032 10.499 -2.416 1.00 96.62 112 LEU A CA 1
ATOM 901 C C . LEU A 1 112 ? 5.716 10.665 -0.929 1.00 96.62 112 LEU A C 1
ATOM 903 O O . LEU A 1 112 ? 4.568 10.555 -0.499 1.00 96.62 112 LEU A O 1
ATOM 907 N N . ALA A 1 113 ? 6.745 10.957 -0.138 1.00 90.69 113 ALA A N 1
ATOM 908 C CA . ALA A 1 113 ? 6.618 11.039 1.314 1.00 90.69 113 ALA A CA 1
ATOM 909 C C . ALA A 1 113 ? 5.774 12.235 1.783 1.00 90.69 113 ALA A C 1
ATOM 911 O O . ALA A 1 113 ? 5.140 12.156 2.837 1.00 90.69 113 ALA A O 1
ATOM 912 N N . VAL A 1 114 ? 5.777 13.331 1.021 1.00 92.31 114 VAL A N 1
ATOM 913 C CA . VAL A 1 114 ? 5.121 14.589 1.381 1.00 92.31 114 VAL A CA 1
ATOM 914 C C . VAL A 1 114 ? 3.912 14.798 0.474 1.00 92.31 114 VAL A C 1
ATOM 916 O O . VAL A 1 114 ? 4.002 14.696 -0.748 1.00 92.31 114 VAL A O 1
ATOM 919 N N . ARG A 1 115 ? 2.755 15.085 1.074 1.00 94.94 115 ARG A N 1
ATOM 920 C CA . ARG A 1 115 ? 1.497 15.310 0.346 1.00 94.94 115 ARG A CA 1
ATOM 921 C C . ARG A 1 115 ? 1.603 16.539 -0.554 1.00 94.94 115 ARG A C 1
ATOM 923 O O . ARG A 1 115 ? 1.105 16.537 -1.674 1.00 94.94 115 ARG A O 1
ATOM 930 N N . GLU A 1 116 ? 2.271 17.570 -0.067 1.00 95.19 116 GLU A N 1
ATOM 931 C CA . GLU A 1 116 ? 2.456 18.859 -0.723 1.00 95.19 116 GLU A CA 1
ATOM 932 C C . GLU A 1 116 ? 3.281 18.707 -2.011 1.00 95.19 116 GLU A C 1
ATOM 934 O O . GLU A 1 116 ? 3.001 19.394 -2.991 1.00 95.19 116 GLU A O 1
ATOM 939 N N . ASP A 1 117 ? 4.163 17.701 -2.101 1.00 96.94 117 ASP A N 1
ATOM 940 C CA . ASP A 1 117 ? 4.876 17.374 -3.343 1.00 96.94 117 ASP A CA 1
ATOM 941 C C . ASP A 1 117 ? 3.929 16.946 -4.478 1.00 96.94 117 ASP A C 1
ATOM 943 O O . ASP A 1 117 ? 4.301 17.015 -5.648 1.00 96.94 117 ASP A O 1
ATOM 947 N N . TYR A 1 118 ? 2.686 16.547 -4.184 1.00 97.69 118 TYR A N 1
ATOM 948 C CA . TYR A 1 118 ? 1.665 16.291 -5.204 1.00 97.69 118 TYR A CA 1
ATOM 949 C C . TYR A 1 118 ? 0.888 17.545 -5.615 1.00 97.69 118 TYR A C 1
ATOM 951 O O . TYR A 1 118 ? 0.420 17.621 -6.752 1.00 97.69 118 TYR A O 1
ATOM 959 N N . LEU A 1 119 ? 0.730 18.505 -4.703 1.00 96.44 119 LEU A N 1
ATOM 960 C CA . LEU A 1 119 ? -0.256 19.586 -4.815 1.00 96.44 119 LEU A CA 1
ATOM 961 C C . LEU A 1 119 ? 0.376 20.937 -5.153 1.00 96.44 119 LEU A C 1
ATOM 963 O O . LEU A 1 119 ? -0.242 21.764 -5.826 1.00 96.44 119 LEU A O 1
ATOM 967 N N . ASP A 1 120 ? 1.616 21.156 -4.727 1.00 96.44 120 ASP A N 1
ATOM 968 C CA . ASP A 1 120 ? 2.293 22.430 -4.894 1.00 96.44 120 ASP A CA 1
ATOM 969 C C . ASP A 1 120 ? 2.765 22.641 -6.333 1.00 96.44 120 ASP A C 1
ATOM 971 O O . ASP A 1 120 ? 3.174 21.724 -7.057 1.00 96.44 120 ASP A O 1
ATOM 975 N N . ASN A 1 121 ? 2.757 23.907 -6.747 1.00 96.12 121 ASN A N 1
ATOM 976 C CA . ASN A 1 121 ? 3.205 24.341 -8.070 1.00 96.12 121 ASN A CA 1
ATOM 977 C C . ASN A 1 121 ? 4.686 24.751 -8.119 1.00 96.12 121 ASN A C 1
ATOM 979 O O . ASN A 1 121 ? 5.126 25.262 -9.160 1.00 96.12 121 ASN A O 1
ATOM 983 N N . SER A 1 122 ? 5.437 24.528 -7.034 1.00 97.62 122 SER A N 1
ATOM 984 C CA . SER A 1 122 ? 6.878 24.786 -6.964 1.00 97.62 122 SER A CA 1
ATOM 985 C C . SER A 1 122 ? 7.648 23.949 -7.987 1.00 97.62 122 SER A C 1
ATOM 987 O O . SER A 1 122 ? 7.171 22.920 -8.481 1.00 97.62 122 SER A O 1
ATOM 989 N N . THR A 1 123 ? 8.842 24.416 -8.342 1.00 97.50 123 THR A N 1
ATOM 990 C CA . THR A 1 123 ? 9.733 23.704 -9.266 1.00 97.50 123 THR A CA 1
ATOM 991 C C . THR A 1 123 ? 10.144 22.355 -8.679 1.00 97.50 123 THR A C 1
ATOM 993 O O . THR A 1 123 ? 10.172 21.353 -9.389 1.00 97.50 123 THR A O 1
ATOM 996 N N . GLU A 1 124 ? 10.378 22.315 -7.370 1.00 97.19 124 GLU A N 1
ATOM 997 C CA . GLU A 1 124 ? 10.777 21.132 -6.616 1.00 97.19 124 GLU A CA 1
ATOM 998 C C . GLU A 1 124 ? 9.669 20.073 -6.635 1.00 97.19 124 GLU A C 1
ATOM 1000 O O . GLU A 1 124 ? 9.902 18.962 -7.112 1.00 97.19 124 GLU A O 1
ATOM 1005 N N . ALA A 1 125 ? 8.441 20.434 -6.241 1.00 97.50 125 ALA A N 1
ATOM 1006 C CA . ALA A 1 125 ? 7.298 19.517 -6.225 1.00 97.50 125 ALA A CA 1
ATOM 1007 C C . ALA A 1 125 ? 6.994 18.958 -7.626 1.00 97.50 125 ALA A C 1
ATOM 1009 O O . ALA A 1 125 ? 6.736 17.765 -7.794 1.00 97.50 125 ALA A O 1
ATOM 1010 N N . LYS A 1 126 ? 7.099 19.797 -8.668 1.00 97.44 126 LYS A N 1
ATOM 1011 C CA . LYS A 1 126 ? 7.004 19.343 -10.066 1.00 97.44 126 LYS A CA 1
ATOM 1012 C C . LYS A 1 126 ? 8.085 18.319 -10.402 1.00 97.44 126 LYS A C 1
ATOM 1014 O O . LYS A 1 126 ? 7.755 17.265 -10.938 1.00 97.44 126 LYS A O 1
ATOM 1019 N N . SER A 1 127 ? 9.339 18.583 -10.035 1.00 98.12 127 SER A N 1
ATOM 1020 C CA . SER A 1 127 ? 10.438 17.659 -10.323 1.00 98.12 127 SER A CA 1
ATOM 1021 C C . SER A 1 127 ? 10.284 16.309 -9.609 1.00 98.12 127 SER A C 1
ATOM 1023 O O . SER A 1 127 ? 10.606 15.278 -10.196 1.00 98.12 127 SER A O 1
ATOM 1025 N N . TYR A 1 128 ? 9.709 16.276 -8.399 1.00 98.31 128 TYR A N 1
ATOM 1026 C CA . TYR A 1 128 ? 9.383 15.025 -7.709 1.00 98.31 128 TYR A CA 1
ATOM 1027 C C . TYR A 1 128 ? 8.261 14.240 -8.393 1.00 98.31 128 TYR A C 1
ATOM 1029 O O . TYR A 1 128 ? 8.387 13.025 -8.558 1.00 98.31 128 TYR A O 1
ATOM 1037 N N . ARG A 1 129 ? 7.195 14.908 -8.854 1.00 98.25 129 ARG A N 1
ATOM 1038 C CA . ARG A 1 129 ? 6.132 14.248 -9.637 1.00 98.25 129 ARG A CA 1
ATOM 1039 C C . ARG A 1 129 ? 6.658 13.688 -10.955 1.00 98.25 129 ARG A C 1
ATOM 1041 O O . ARG A 1 129 ? 6.309 12.565 -11.316 1.00 98.25 129 ARG A O 1
ATOM 1048 N N . ASP A 1 130 ? 7.521 14.435 -11.638 1.00 98.31 130 ASP A N 1
ATOM 1049 C CA . ASP A 1 130 ? 8.145 13.997 -12.888 1.00 98.31 130 ASP A CA 1
ATOM 1050 C C . ASP A 1 130 ? 9.076 12.797 -12.655 1.00 98.31 130 ASP A C 1
ATOM 1052 O O . ASP A 1 130 ? 9.044 11.828 -13.417 1.00 98.31 130 ASP A O 1
ATOM 1056 N N . ALA A 1 131 ? 9.857 12.810 -11.569 1.00 98.50 131 ALA A N 1
ATOM 1057 C CA . ALA A 1 131 ? 10.714 11.693 -11.181 1.00 98.50 131 ALA A CA 1
ATOM 1058 C C . ALA A 1 131 ? 9.904 10.437 -10.818 1.00 98.50 131 ALA A C 1
ATOM 1060 O O . ALA A 1 131 ? 10.247 9.344 -11.269 1.00 98.50 131 ALA A O 1
ATOM 1061 N N . LEU A 1 132 ? 8.807 10.582 -10.066 1.00 98.62 132 LEU A N 1
ATOM 1062 C CA . LEU A 1 132 ? 7.902 9.475 -9.752 1.00 98.62 132 LEU A CA 1
ATOM 1063 C C . LEU A 1 132 ? 7.262 8.903 -11.023 1.00 98.62 132 LEU A C 1
ATOM 1065 O O . LEU A 1 132 ? 7.260 7.687 -11.214 1.00 98.62 132 LEU A O 1
ATOM 1069 N N . TYR A 1 133 ? 6.758 9.760 -11.917 1.00 98.75 133 TYR A N 1
ATOM 1070 C CA . TYR A 1 133 ? 6.212 9.332 -13.207 1.00 98.75 133 TYR A CA 1
ATOM 1071 C C . TYR A 1 133 ? 7.238 8.543 -14.018 1.00 98.75 133 TYR A C 1
ATOM 1073 O O . TYR A 1 133 ? 6.948 7.434 -14.472 1.00 98.75 133 TYR A O 1
ATOM 1081 N N . LYS A 1 134 ? 8.457 9.077 -14.144 1.00 98.75 134 LYS A N 1
ATOM 1082 C CA . LYS A 1 134 ? 9.550 8.401 -14.840 1.00 98.75 134 LYS A CA 1
ATOM 1083 C C . LYS A 1 134 ? 9.874 7.049 -14.205 1.00 98.75 134 LYS A C 1
ATOM 1085 O O . LYS A 1 134 ? 9.979 6.064 -14.926 1.00 98.75 134 LYS A O 1
ATOM 1090 N N . PHE A 1 135 ? 9.968 6.979 -12.878 1.00 98.69 135 PHE A N 1
ATOM 1091 C CA . PHE A 1 135 ? 10.220 5.730 -12.160 1.00 98.69 135 PHE A CA 1
ATOM 1092 C C . PHE A 1 135 ? 9.140 4.674 -12.434 1.00 98.69 135 PHE A C 1
ATOM 1094 O O . PHE A 1 135 ? 9.467 3.514 -12.693 1.00 98.69 135 PHE A O 1
ATOM 1101 N N . MET A 1 136 ? 7.863 5.066 -12.431 1.00 98.56 136 MET A N 1
ATOM 1102 C CA . MET A 1 136 ? 6.747 4.169 -12.742 1.00 98.56 136 MET A CA 1
ATOM 1103 C C . MET A 1 136 ? 6.830 3.621 -14.176 1.00 98.56 136 MET A C 1
ATOM 1105 O O . MET A 1 136 ? 6.682 2.414 -14.380 1.00 98.56 136 MET A O 1
ATOM 1109 N N . VAL A 1 137 ? 7.098 4.489 -15.160 1.00 98.69 137 VAL A N 1
ATOM 1110 C CA . VAL A 1 137 ? 7.233 4.099 -16.575 1.00 98.69 137 VAL A CA 1
ATOM 1111 C C . VAL A 1 137 ? 8.442 3.191 -16.783 1.00 98.69 137 VAL A C 1
ATOM 1113 O O . VAL A 1 137 ? 8.290 2.100 -17.332 1.00 98.69 137 VAL A O 1
ATOM 1116 N N . ASP A 1 138 ? 9.620 3.600 -16.304 1.00 98.56 138 ASP A N 1
ATOM 1117 C CA . ASP A 1 138 ? 10.862 2.838 -16.455 1.00 98.56 138 ASP A CA 1
ATOM 1118 C C . ASP A 1 138 ? 10.724 1.450 -15.807 1.00 98.56 138 ASP A C 1
ATOM 1120 O O . ASP A 1 138 ? 11.094 0.448 -16.413 1.00 98.56 138 ASP A O 1
ATOM 1124 N N . THR A 1 139 ? 10.115 1.363 -14.617 1.00 97.81 139 THR A N 1
ATOM 1125 C CA . THR A 1 139 ? 9.861 0.083 -13.933 1.00 97.81 139 THR A CA 1
ATOM 1126 C C . THR A 1 139 ? 8.939 -0.820 -14.751 1.00 97.81 139 THR A C 1
ATOM 1128 O O . THR A 1 139 ? 9.228 -2.005 -14.918 1.00 97.81 139 THR A O 1
ATOM 1131 N N . ALA A 1 140 ? 7.841 -0.282 -15.291 1.00 96.88 140 ALA A N 1
ATOM 1132 C CA . ALA A 1 140 ? 6.937 -1.056 -16.133 1.00 96.88 140 ALA A CA 1
ATOM 1133 C C . ALA A 1 140 ? 7.655 -1.568 -17.395 1.00 96.88 140 ALA A C 1
ATOM 1135 O O . ALA A 1 140 ? 7.534 -2.746 -17.726 1.00 96.88 140 ALA A O 1
ATOM 1136 N N . VAL A 1 141 ? 8.445 -0.722 -18.067 1.00 96.62 141 VAL A N 1
ATOM 1137 C CA . VAL A 1 141 ? 9.211 -1.091 -19.271 1.00 96.62 141 VAL A CA 1
ATOM 1138 C C . VAL A 1 141 ? 10.285 -2.137 -18.965 1.00 96.62 141 VAL A C 1
ATOM 1140 O O . VAL A 1 141 ? 10.394 -3.114 -19.705 1.00 96.62 141 VAL A O 1
ATOM 1143 N N . LEU A 1 142 ? 11.019 -2.003 -17.855 1.00 95.50 142 LEU A N 1
ATOM 1144 C CA . LEU A 1 142 ? 12.000 -2.999 -17.398 1.00 95.50 142 LEU A CA 1
ATOM 1145 C C . LEU A 1 142 ? 11.359 -4.369 -17.137 1.00 95.50 142 LEU A C 1
ATOM 1147 O O . LEU A 1 142 ? 11.976 -5.403 -17.376 1.00 95.50 142 LEU A O 1
ATOM 1151 N N . LEU A 1 143 ? 10.097 -4.386 -16.704 1.00 94.06 143 LEU A N 1
ATOM 1152 C CA . LEU A 1 143 ? 9.308 -5.606 -16.512 1.00 94.06 143 LEU A CA 1
ATOM 1153 C C . LEU A 1 143 ? 8.634 -6.109 -17.798 1.00 94.06 143 LEU A C 1
ATOM 1155 O O . LEU A 1 143 ? 7.911 -7.107 -17.769 1.00 94.06 143 LEU A O 1
ATOM 1159 N N . GLY A 1 144 ? 8.884 -5.447 -18.927 1.00 92.62 144 GLY A N 1
ATOM 1160 C CA . GLY A 1 144 ? 8.375 -5.824 -20.235 1.00 92.62 144 GLY A CA 1
ATOM 1161 C C . GLY A 1 144 ? 7.052 -5.158 -20.607 1.00 92.62 144 GLY A C 1
ATOM 1162 O O . GLY A 1 144 ? 6.306 -5.723 -21.391 1.00 92.62 144 GLY A O 1
ATOM 1163 N N . ALA A 1 145 ? 6.695 -3.986 -20.096 1.00 94.44 145 ALA A N 1
ATOM 1164 C CA . ALA A 1 145 ? 5.586 -3.230 -20.679 1.00 94.44 145 ALA A CA 1
ATOM 1165 C C . ALA A 1 145 ? 5.959 -2.663 -22.059 1.00 94.44 145 ALA A C 1
ATOM 1167 O O . ALA A 1 145 ? 7.116 -2.352 -22.342 1.00 94.44 145 ALA A O 1
ATOM 1168 N N . ASN A 1 146 ? 4.956 -2.444 -22.910 1.00 94.88 146 ASN A N 1
ATOM 1169 C CA . ASN A 1 146 ? 5.117 -1.546 -24.051 1.00 94.88 146 ASN A CA 1
ATOM 1170 C C . ASN A 1 146 ? 5.288 -0.098 -23.546 1.00 94.88 146 ASN A C 1
ATOM 1172 O O . ASN A 1 146 ? 4.480 0.348 -22.735 1.00 94.88 146 ASN A O 1
ATOM 1176 N N . SER A 1 147 ? 6.288 0.639 -24.048 1.00 96.00 147 SER A N 1
ATOM 1177 C CA . SER A 1 147 ? 6.601 2.003 -23.574 1.00 96.00 147 SER A CA 1
ATOM 1178 C C . SER A 1 147 ? 5.412 2.959 -23.664 1.00 96.00 147 SER A C 1
ATOM 1180 O O . SER A 1 147 ? 5.068 3.605 -22.681 1.00 96.00 147 SER A O 1
ATOM 1182 N N . SER A 1 148 ? 4.723 3.008 -24.807 1.00 95.94 148 SER A N 1
ATOM 1183 C CA . SER A 1 148 ? 3.590 3.922 -25.001 1.00 95.94 148 SER A CA 1
ATOM 1184 C C . SER A 1 148 ? 2.410 3.579 -24.089 1.00 95.94 148 SER A C 1
ATOM 1186 O O . SER A 1 148 ? 1.753 4.477 -23.565 1.00 95.94 148 SER A O 1
ATOM 1188 N N . ARG A 1 149 ? 2.160 2.283 -23.851 1.00 95.06 149 ARG A N 1
ATOM 1189 C CA . ARG A 1 149 ? 1.164 1.848 -22.861 1.00 95.06 149 ARG A CA 1
ATOM 1190 C C . ARG A 1 149 ? 1.590 2.223 -21.443 1.00 95.06 149 ARG A C 1
ATOM 1192 O O . ARG A 1 149 ? 0.769 2.729 -20.689 1.00 95.06 149 ARG A O 1
ATOM 1199 N N . ALA A 1 150 ? 2.854 1.999 -21.088 1.00 97.69 150 ALA A N 1
ATOM 1200 C CA . ALA A 1 150 ? 3.385 2.347 -19.776 1.00 97.69 150 ALA A CA 1
ATOM 1201 C C . ALA A 1 150 ? 3.247 3.846 -19.492 1.00 97.69 150 ALA A C 1
ATOM 1203 O O . ALA A 1 150 ? 2.732 4.216 -18.444 1.00 97.69 150 ALA A O 1
ATOM 1204 N N . GLU A 1 151 ? 3.615 4.705 -20.439 1.00 98.25 151 GLU A N 1
ATOM 1205 C CA . GLU A 1 151 ? 3.432 6.155 -20.328 1.00 98.25 151 GLU A CA 1
ATOM 1206 C C . GLU A 1 151 ? 1.962 6.534 -20.098 1.00 98.25 151 GLU A C 1
ATOM 1208 O O . GLU A 1 151 ? 1.635 7.278 -19.171 1.00 98.25 151 GLU A O 1
ATOM 1213 N N . HIS A 1 152 ? 1.052 5.981 -20.901 1.00 97.62 152 HIS A N 1
ATOM 1214 C CA . HIS A 1 152 ? -0.379 6.245 -20.771 1.00 97.62 152 HIS A CA 1
ATOM 1215 C C . HIS A 1 152 ? -0.946 5.786 -19.414 1.00 97.62 152 HIS A C 1
ATOM 1217 O O . HIS A 1 152 ? -1.600 6.561 -18.701 1.00 97.62 152 HIS A O 1
ATOM 1223 N N . ASP A 1 153 ? -0.684 4.535 -19.040 1.00 97.31 153 ASP A N 1
ATOM 1224 C CA . ASP A 1 153 ? -1.253 3.912 -17.848 1.00 97.31 153 ASP A CA 1
ATOM 1225 C C . ASP A 1 153 ? -0.654 4.538 -16.580 1.00 97.31 153 ASP A C 1
ATOM 1227 O O . ASP A 1 153 ? -1.397 4.901 -15.667 1.00 97.31 153 ASP A O 1
ATOM 1231 N N . MET A 1 154 ? 0.664 4.769 -16.528 1.00 98.44 154 MET A N 1
ATOM 1232 C CA . MET A 1 154 ? 1.318 5.370 -15.355 1.00 98.44 154 MET A CA 1
ATOM 1233 C C . MET A 1 154 ? 0.953 6.844 -15.174 1.00 98.44 154 MET A C 1
ATOM 1235 O O . MET A 1 154 ? 0.879 7.328 -14.045 1.00 98.44 154 MET A O 1
ATOM 1239 N N . LYS A 1 155 ? 0.631 7.560 -16.258 1.00 98.50 155 LYS A N 1
ATOM 1240 C CA . LYS A 1 155 ? 0.077 8.917 -16.158 1.00 98.50 155 LYS A CA 1
ATOM 1241 C C . LYS A 1 155 ? -1.307 8.905 -15.511 1.00 98.50 155 LYS A C 1
ATOM 1243 O 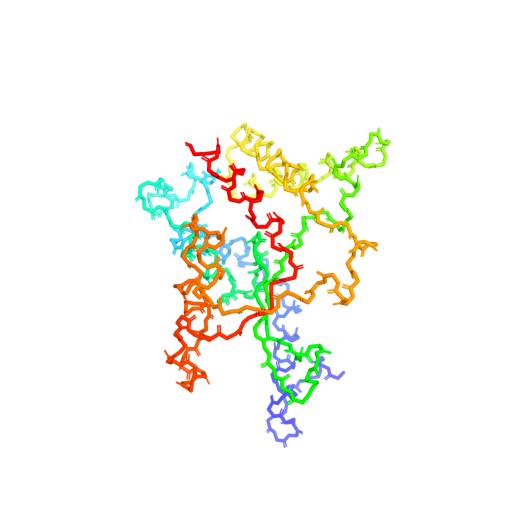O . LYS A 1 155 ? -1.641 9.817 -14.756 1.00 98.50 155 LYS A O 1
ATOM 1248 N N . SER A 1 156 ? -2.107 7.878 -15.788 1.00 97.88 156 SER A N 1
ATOM 1249 C CA . SER A 1 156 ? -3.415 7.684 -15.155 1.00 97.88 156 SER A CA 1
ATOM 1250 C C . SER A 1 156 ? -3.272 7.301 -13.678 1.00 97.88 156 SER A C 1
ATOM 1252 O O . SER A 1 156 ? -3.973 7.865 -12.841 1.00 97.88 156 SER A O 1
ATOM 1254 N N . VAL A 1 157 ? -2.298 6.446 -13.340 1.00 97.88 157 VAL A N 1
ATOM 1255 C CA . VAL A 1 157 ? -1.951 6.120 -11.943 1.00 97.88 157 VAL A CA 1
ATOM 1256 C C . VAL A 1 157 ? -1.523 7.370 -11.170 1.00 97.88 157 VAL A C 1
ATOM 1258 O O . VAL A 1 157 ? -2.068 7.626 -10.099 1.00 97.88 157 VAL A O 1
ATOM 1261 N N . LEU A 1 158 ? -0.629 8.198 -11.725 1.00 98.38 158 LEU A N 1
ATOM 1262 C CA . LEU A 1 158 ? -0.200 9.438 -11.070 1.00 98.38 158 LEU A CA 1
ATOM 1263 C C . LEU A 1 158 ? -1.374 10.398 -10.833 1.00 98.38 158 LEU A C 1
ATOM 1265 O O . LEU A 1 158 ? -1.486 10.989 -9.764 1.00 98.38 158 LEU A O 1
ATOM 1269 N N . ARG A 1 159 ? -2.279 10.544 -11.809 1.00 98.06 159 ARG A N 1
ATOM 1270 C CA . ARG A 1 159 ? -3.487 11.373 -11.653 1.00 98.06 159 ARG A CA 1
ATOM 1271 C C . ARG A 1 159 ? -4.390 10.869 -10.531 1.00 98.06 159 ARG A C 1
ATOM 1273 O O . ARG A 1 159 ? -4.909 11.686 -9.776 1.00 98.06 159 ARG A O 1
ATOM 1280 N N . LEU A 1 160 ? -4.580 9.554 -10.422 1.00 97.81 160 LEU A N 1
ATOM 1281 C CA . LEU A 1 160 ? -5.344 8.962 -9.326 1.00 97.81 160 LEU A CA 1
ATOM 1282 C C . LEU A 1 160 ? -4.672 9.251 -7.979 1.00 97.81 160 LEU A C 1
ATOM 1284 O O . LEU A 1 160 ? -5.347 9.650 -7.035 1.00 97.81 160 LEU A O 1
ATOM 1288 N N . GLU A 1 161 ? -3.352 9.093 -7.896 1.00 97.81 161 GLU A N 1
ATOM 1289 C CA . GLU A 1 161 ? -2.612 9.356 -6.662 1.00 97.81 161 GLU A CA 1
ATOM 1290 C C . GLU A 1 161 ? -2.670 10.838 -6.254 1.00 97.81 161 GLU A C 1
ATOM 1292 O O . GLU A 1 161 ? -2.864 11.126 -5.076 1.00 97.81 161 GLU A O 1
ATOM 1297 N N . ILE A 1 162 ? -2.641 11.777 -7.212 1.00 98.12 162 ILE A N 1
ATOM 1298 C CA . ILE A 1 162 ? -2.871 13.213 -6.954 1.00 98.12 162 ILE A CA 1
ATOM 1299 C C . ILE A 1 162 ? -4.271 13.451 -6.367 1.00 98.12 162 ILE A C 1
ATOM 1301 O O . ILE A 1 162 ? -4.389 14.112 -5.338 1.00 98.12 162 ILE A O 1
ATOM 1305 N N . LYS A 1 163 ? -5.330 12.868 -6.951 1.00 98.12 163 LYS A N 1
ATOM 1306 C CA . LYS A 1 163 ? -6.700 12.980 -6.405 1.00 98.12 163 LYS A CA 1
ATOM 1307 C C . LYS A 1 163 ? -6.799 12.429 -4.978 1.00 98.12 163 LYS A C 1
ATOM 1309 O O . LYS A 1 163 ? -7.556 12.940 -4.157 1.00 98.12 163 LYS A O 1
ATOM 1314 N N . ILE A 1 164 ? -6.041 11.376 -4.669 1.00 98.12 164 ILE A N 1
ATOM 1315 C CA . ILE A 1 164 ? -5.971 10.821 -3.312 1.00 98.12 164 ILE A CA 1
ATOM 1316 C C . ILE A 1 164 ? -5.218 11.777 -2.381 1.00 98.12 164 ILE A C 1
ATOM 1318 O O . ILE A 1 164 ? -5.669 11.999 -1.258 1.00 98.12 164 ILE A O 1
ATOM 1322 N N . ALA A 1 165 ? -4.116 12.376 -2.836 1.00 98.00 165 ALA A N 1
ATOM 1323 C CA . ALA A 1 165 ? -3.374 13.371 -2.070 1.00 98.00 165 ALA A CA 1
ATOM 1324 C C . ALA A 1 165 ? -4.260 14.572 -1.696 1.00 98.00 165 ALA A C 1
ATOM 1326 O O . ALA A 1 165 ? -4.227 15.020 -0.550 1.00 98.00 165 ALA A O 1
ATOM 1327 N N . GLU A 1 166 ? -5.118 15.043 -2.605 1.00 97.69 166 GLU A N 1
ATOM 1328 C CA . GLU A 1 166 ? -6.055 16.149 -2.352 1.00 97.69 166 GLU A CA 1
ATOM 1329 C C . GLU A 1 166 ? -6.955 15.892 -1.131 1.00 97.69 166 GLU A C 1
ATOM 1331 O O . GLU A 1 166 ? -7.138 16.796 -0.312 1.00 97.69 166 GLU A O 1
ATOM 1336 N N . ILE A 1 167 ? -7.445 14.659 -0.960 1.00 97.62 167 ILE A N 1
ATOM 1337 C CA . ILE A 1 167 ? -8.381 14.277 0.115 1.00 97.62 167 ILE A CA 1
ATOM 1338 C C . ILE A 1 167 ? -7.703 13.770 1.397 1.00 97.62 167 ILE A C 1
ATOM 1340 O O . ILE A 1 167 ? -8.381 13.522 2.397 1.00 97.62 167 ILE A O 1
ATOM 1344 N N . MET A 1 168 ? -6.385 13.554 1.386 1.00 96.94 168 MET A N 1
ATOM 1345 C CA . MET A 1 168 ? -5.659 13.106 2.575 1.00 96.94 168 MET A CA 1
ATOM 1346 C C . MET A 1 168 ? -5.678 14.168 3.664 1.00 96.94 168 MET A C 1
ATOM 1348 O O . MET A 1 168 ? -5.500 15.355 3.395 1.00 96.94 168 MET A O 1
ATOM 1352 N N . ILE A 1 169 ? -5.829 13.726 4.914 1.00 95.31 169 ILE A N 1
ATOM 1353 C CA . ILE A 1 169 ? -5.717 14.624 6.060 1.00 95.31 169 ILE A CA 1
ATOM 1354 C C . ILE A 1 169 ? -4.230 14.966 6.253 1.00 95.31 169 ILE A C 1
ATOM 1356 O O . ILE A 1 169 ? -3.441 14.029 6.444 1.00 95.31 169 ILE A O 1
ATOM 1360 N N . PRO A 1 170 ? -3.844 16.257 6.207 1.00 92.56 170 PRO A N 1
ATOM 1361 C CA . PRO A 1 170 ? -2.467 16.708 6.428 1.00 92.56 170 PRO A CA 1
ATOM 1362 C C . PRO A 1 170 ? -1.958 16.349 7.833 1.00 92.56 170 PRO A C 1
ATOM 1364 O O . PRO A 1 170 ? -2.761 16.215 8.758 1.00 92.56 170 PRO A O 1
ATOM 1367 N N . HIS A 1 171 ? -0.646 16.169 8.011 1.00 89.81 171 HIS A N 1
ATOM 1368 C CA . HIS A 1 171 ? -0.037 15.698 9.265 1.00 89.81 171 HIS A CA 1
ATOM 1369 C C . HIS A 1 171 ? -0.386 16.558 10.498 1.00 89.81 171 HIS A C 1
ATOM 1371 O O . HIS A 1 171 ? -0.679 16.054 11.579 1.00 89.81 171 HIS A O 1
ATOM 1377 N N . GLU A 1 172 ? -0.434 17.856 10.286 1.00 90.88 172 GLU A N 1
ATOM 1378 C CA . GLU A 1 172 ? -0.665 18.983 11.184 1.00 90.88 172 GLU A CA 1
ATOM 1379 C C . GLU A 1 172 ? -2.076 18.924 11.777 1.00 90.88 172 GLU A C 1
ATOM 1381 O O . GLU A 1 172 ? -2.297 19.275 12.934 1.00 90.88 172 GLU A O 1
ATOM 1386 N N . ASN A 1 173 ? -3.029 18.405 10.996 1.00 91.50 173 ASN A N 1
ATOM 1387 C CA . ASN A 1 173 ? -4.430 18.269 11.384 1.00 91.50 173 ASN A CA 1
ATOM 1388 C C . ASN A 1 173 ? -4.721 16.932 12.092 1.00 91.50 173 ASN A C 1
ATOM 1390 O O . ASN A 1 173 ? -5.868 16.650 12.445 1.00 91.50 173 ASN A O 1
ATOM 1394 N N . ARG A 1 174 ? -3.710 16.080 12.305 1.00 93.44 174 ARG A N 1
ATOM 1395 C CA . ARG A 1 174 ? -3.873 14.722 12.856 1.00 93.44 174 ARG A CA 1
ATOM 1396 C C . ARG A 1 174 ? -3.547 14.671 14.344 1.00 93.44 174 ARG A C 1
ATOM 1398 O O . ARG A 1 174 ? -2.616 13.989 14.769 1.00 93.44 174 ARG A O 1
ATOM 1405 N N . THR A 1 175 ? -4.353 15.359 15.147 1.00 93.56 175 THR A N 1
ATOM 1406 C CA . THR A 1 175 ? -4.257 15.308 16.615 1.00 93.56 175 THR A CA 1
ATOM 1407 C C . THR A 1 175 ? -4.798 13.987 17.174 1.00 93.56 175 THR A C 1
ATOM 1409 O O . THR A 1 175 ? -5.631 13.330 16.546 1.00 93.56 175 THR A O 1
ATOM 1412 N N . SER A 1 176 ? -4.359 13.587 18.373 1.00 88.62 176 SER A N 1
ATOM 1413 C CA . SER A 1 176 ? -4.862 12.370 19.034 1.00 88.62 176 SER A CA 1
ATOM 1414 C C . SER A 1 176 ? -6.382 12.391 19.219 1.00 88.62 176 SER A C 1
ATOM 1416 O O . SER A 1 176 ? -7.033 11.376 18.996 1.00 88.62 176 SER A O 1
ATOM 1418 N N . GLU A 1 177 ? -6.947 13.553 19.558 1.00 90.94 177 GLU A N 1
ATOM 1419 C CA . GLU A 1 177 ? -8.393 13.752 19.721 1.00 90.94 177 GLU A CA 1
ATOM 1420 C C . GLU A 1 177 ? -9.133 13.562 18.387 1.00 90.94 177 GLU A C 1
ATOM 1422 O O . GLU A 1 177 ? -10.052 12.752 18.294 1.00 90.94 177 GLU A O 1
ATOM 1427 N N . ALA A 1 178 ? -8.693 14.251 17.325 1.00 94.06 178 ALA A N 1
ATOM 1428 C CA . ALA A 1 178 ? -9.361 14.222 16.021 1.00 94.06 178 ALA A CA 1
ATOM 1429 C C . ALA A 1 178 ? -9.309 12.838 15.356 1.00 94.06 178 ALA A C 1
ATOM 1431 O O . ALA A 1 178 ? -10.210 12.456 14.607 1.00 94.06 178 ALA A O 1
ATOM 1432 N N . MET A 1 179 ? -8.247 12.077 15.625 1.00 95.81 179 MET A N 1
ATOM 1433 C CA . MET A 1 179 ? -8.048 10.741 15.067 1.00 95.81 179 MET A CA 1
ATOM 1434 C C . MET A 1 179 ? -8.724 9.635 15.892 1.00 95.81 179 MET A C 1
ATOM 1436 O O . MET A 1 179 ? -8.678 8.471 15.491 1.00 95.81 179 MET A O 1
ATOM 1440 N N . TYR A 1 180 ? -9.354 9.955 17.026 1.00 97.56 180 TYR A N 1
ATOM 1441 C CA . TYR A 1 180 ? -10.029 8.969 17.865 1.00 97.56 180 TYR A CA 1
ATOM 1442 C C . TYR A 1 180 ? -11.528 8.891 17.553 1.00 97.56 180 TYR A C 1
ATOM 1444 O O . TYR A 1 180 ? -12.368 9.405 18.288 1.00 97.56 180 TYR A O 1
ATOM 1452 N N . ASN A 1 181 ? -11.886 8.196 16.471 1.00 97.75 181 ASN A N 1
ATOM 1453 C CA . ASN A 1 181 ? -13.286 7.909 16.140 1.00 97.75 181 ASN A CA 1
ATOM 1454 C C . ASN A 1 181 ? -13.562 6.419 16.365 1.00 97.75 181 ASN A C 1
ATOM 1456 O O . ASN A 1 181 ? -13.477 5.608 15.439 1.00 97.75 181 ASN A O 1
ATOM 1460 N N . LYS A 1 182 ? -13.831 6.053 17.624 1.00 98.06 182 LYS A N 1
ATOM 1461 C CA . LYS A 1 182 ? -14.168 4.677 18.008 1.00 98.06 182 LYS A CA 1
ATOM 1462 C C . LYS A 1 182 ? -15.614 4.359 17.635 1.00 98.06 182 LYS A C 1
ATOM 1464 O O . LYS A 1 182 ? -16.529 5.084 18.014 1.00 98.06 182 LYS A O 1
ATOM 1469 N N . MET A 1 183 ? -15.808 3.275 16.897 1.00 98.31 183 MET A N 1
ATOM 1470 C CA . MET A 1 183 ? -17.114 2.773 16.468 1.00 98.31 183 MET A CA 1
ATOM 1471 C C . MET A 1 183 ? -17.029 1.270 16.226 1.00 98.31 183 MET A C 1
ATOM 1473 O O . MET A 1 183 ? -15.935 0.738 16.051 1.00 98.31 183 MET A O 1
ATOM 1477 N N . ASN A 1 184 ? -18.160 0.577 16.178 1.00 98.44 184 ASN A N 1
ATOM 1478 C CA . ASN A 1 184 ? -18.159 -0.818 15.749 1.00 98.44 184 ASN A CA 1
ATOM 1479 C C . ASN A 1 184 ? -18.174 -0.950 14.213 1.00 98.44 184 ASN A C 1
ATOM 1481 O O . ASN A 1 184 ? -18.513 -0.009 13.488 1.00 98.44 184 ASN A O 1
ATOM 1485 N N . ILE A 1 185 ? -17.808 -2.128 13.699 1.00 98.44 185 ILE A N 1
ATOM 1486 C CA . ILE A 1 185 ? -17.766 -2.400 12.250 1.00 98.44 185 ILE A CA 1
ATOM 1487 C C . ILE A 1 185 ? -19.136 -2.172 11.587 1.00 98.44 185 ILE A C 1
ATOM 1489 O O . ILE A 1 185 ? -19.196 -1.702 10.447 1.00 98.44 185 ILE A O 1
ATOM 1493 N N . SER A 1 186 ? -20.243 -2.452 12.282 1.00 98.50 186 SER A N 1
ATOM 1494 C CA . SER A 1 186 ? -21.595 -2.187 11.771 1.00 98.50 186 SER A CA 1
ATOM 1495 C C . SER A 1 186 ? -21.843 -0.693 11.539 1.00 98.50 186 SER A C 1
ATOM 1497 O O . SER A 1 186 ? -22.388 -0.315 10.504 1.00 98.50 186 SER A O 1
ATOM 1499 N N . GLN A 1 187 ? -21.428 0.165 12.472 1.00 98.62 187 GLN A N 1
ATOM 1500 C CA . GLN A 1 187 ? -21.527 1.622 12.355 1.00 98.62 1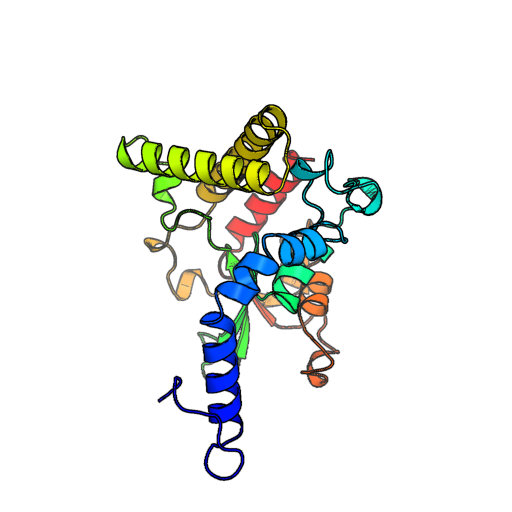87 GLN A CA 1
ATOM 1501 C C . GLN A 1 187 ? -20.639 2.148 11.225 1.00 98.62 187 GLN A C 1
ATOM 1503 O O . GLN A 1 187 ? -21.089 2.973 10.431 1.00 98.62 187 GLN A O 1
ATOM 1508 N N . LEU A 1 188 ? -19.412 1.631 11.100 1.00 98.44 188 LEU A N 1
ATOM 1509 C CA . LEU A 1 188 ? -18.523 1.965 9.986 1.00 98.44 188 LEU A CA 1
ATOM 1510 C C . LEU A 1 188 ? -19.148 1.592 8.634 1.00 98.44 188 LEU A C 1
ATOM 1512 O O . LEU A 1 188 ? -19.147 2.401 7.709 1.00 98.44 188 LEU A O 1
ATOM 1516 N N . SER A 1 189 ? -19.739 0.401 8.538 1.00 98.19 189 SER A N 1
ATOM 1517 C CA . SER A 1 189 ? -20.394 -0.076 7.314 1.00 98.19 189 SER A CA 1
ATOM 1518 C C . SER A 1 189 ? -21.635 0.748 6.962 1.00 98.19 189 SER A C 1
ATOM 1520 O O . SER A 1 189 ? -21.877 1.017 5.791 1.00 98.19 189 SER A O 1
ATOM 1522 N N . ALA A 1 190 ? -22.392 1.214 7.960 1.00 98.12 190 ALA A N 1
ATOM 1523 C CA . ALA A 1 190 ? -23.503 2.139 7.741 1.00 98.12 190 ALA A CA 1
ATOM 1524 C C . ALA A 1 190 ? -23.024 3.528 7.278 1.00 98.12 190 ALA A C 1
ATOM 1526 O O . ALA A 1 190 ? -23.666 4.162 6.444 1.00 98.12 190 ALA A O 1
ATOM 1527 N N . MET A 1 191 ? -21.887 4.000 7.799 1.00 97.12 191 MET A N 1
ATOM 1528 C CA . MET A 1 191 ? -21.305 5.294 7.435 1.00 97.12 191 MET A CA 1
ATOM 1529 C C . MET A 1 191 ? -20.672 5.291 6.035 1.00 97.12 191 MET A C 1
ATOM 1531 O O . MET A 1 191 ? -20.689 6.322 5.360 1.00 97.12 191 MET A O 1
ATOM 1535 N N . ILE A 1 192 ? -20.079 4.166 5.624 1.00 96.69 192 ILE A N 1
ATOM 1536 C CA . ILE A 1 192 ? -19.351 4.007 4.358 1.00 96.69 192 ILE A CA 1
ATOM 1537 C C . ILE A 1 192 ? -19.745 2.664 3.718 1.00 96.69 192 ILE A C 1
ATOM 1539 O O . ILE A 1 192 ? -18.979 1.696 3.793 1.00 96.69 192 ILE A O 1
ATOM 1543 N N . PRO A 1 193 ? -20.938 2.584 3.099 1.00 96.81 193 PRO A N 1
ATOM 1544 C CA . PRO A 1 193 ? -21.496 1.332 2.581 1.00 96.81 193 PRO A CA 1
ATOM 1545 C C . PRO A 1 193 ? -20.848 0.842 1.278 1.00 96.81 193 PRO A C 1
ATOM 1547 O O . PRO A 1 193 ? -21.118 -0.271 0.837 1.00 96.81 193 PRO A O 1
ATOM 1550 N N . GLN A 1 194 ? -19.996 1.649 0.638 1.00 95.69 194 GLN A N 1
ATOM 1551 C CA . GLN A 1 194 ? -19.347 1.317 -0.636 1.00 95.69 194 GLN A CA 1
ATOM 1552 C C . GLN A 1 194 ? -18.299 0.196 -0.515 1.00 95.69 194 GLN A C 1
ATOM 1554 O O . GLN A 1 194 ? -17.830 -0.316 -1.534 1.00 95.69 194 GLN A O 1
ATOM 1559 N N . PHE A 1 195 ? -17.908 -0.173 0.709 1.00 97.56 195 PHE A N 1
ATOM 1560 C CA . PHE A 1 195 ? -16.868 -1.158 0.977 1.00 97.56 195 PHE A CA 1
ATOM 1561 C C . PHE A 1 195 ? -17.280 -2.109 2.099 1.00 97.56 195 PHE A C 1
ATOM 1563 O O . PHE A 1 195 ? -17.756 -1.684 3.148 1.00 97.56 195 PHE A O 1
ATOM 1570 N N . ASP A 1 196 ? -17.071 -3.408 1.890 1.00 97.94 196 ASP A N 1
ATOM 1571 C CA . ASP A 1 196 ? -17.366 -4.431 2.893 1.00 97.94 196 ASP A CA 1
ATOM 1572 C C . ASP A 1 196 ? -16.209 -4.542 3.901 1.00 97.94 196 ASP A C 1
ATOM 1574 O O . ASP A 1 196 ? -15.268 -5.331 3.756 1.00 97.94 196 ASP A O 1
ATOM 1578 N N . TRP A 1 197 ? -16.274 -3.692 4.927 1.00 98.38 197 TRP A N 1
ATOM 1579 C CA . TRP A 1 197 ? -15.262 -3.575 5.976 1.00 98.38 197 TRP A CA 1
ATOM 1580 C C . TRP A 1 197 ? -15.068 -4.862 6.774 1.00 98.38 197 TRP A C 1
ATOM 1582 O O . TRP A 1 197 ? -13.930 -5.214 7.089 1.00 98.38 197 TRP A O 1
ATOM 1592 N N . LEU A 1 198 ? -16.156 -5.575 7.086 1.00 97.75 198 LEU A N 1
ATOM 1593 C CA . LEU A 1 198 ? -16.082 -6.816 7.852 1.00 97.75 198 LEU A CA 1
ATOM 1594 C C . LEU A 1 198 ? -15.335 -7.886 7.056 1.00 97.75 198 LEU A C 1
ATOM 1596 O O . LEU A 1 198 ? -14.389 -8.485 7.571 1.00 97.75 198 LEU A O 1
ATOM 1600 N N . SER A 1 199 ? -15.709 -8.095 5.791 1.00 97.31 199 SER A N 1
ATOM 1601 C CA . SER A 1 199 ? -15.023 -9.062 4.931 1.00 97.31 199 SER A CA 1
ATOM 1602 C C . SER A 1 199 ? -13.562 -8.689 4.703 1.00 97.31 199 SER A C 1
ATOM 1604 O O . SER A 1 199 ? -12.707 -9.576 4.699 1.00 97.31 199 SER A O 1
ATOM 1606 N N . TYR A 1 200 ? -13.252 -7.398 4.539 1.00 98.00 200 TYR A N 1
ATOM 1607 C CA . TYR A 1 200 ? -11.872 -6.927 4.428 1.00 98.00 200 TYR A CA 1
ATOM 1608 C C . TYR A 1 200 ? -11.049 -7.281 5.675 1.00 98.00 200 TYR A C 1
ATOM 1610 O O . TYR A 1 200 ? -10.025 -7.952 5.549 1.00 98.00 200 TYR A O 1
ATOM 1618 N N . ILE A 1 201 ? -11.515 -6.911 6.875 1.00 97.25 201 ILE A N 1
ATOM 1619 C CA . ILE A 1 201 ? -10.809 -7.178 8.140 1.00 97.25 201 ILE A CA 1
ATOM 1620 C C . ILE A 1 201 ? -10.607 -8.684 8.343 1.00 97.25 201 ILE A C 1
ATOM 1622 O O . ILE A 1 201 ? -9.486 -9.122 8.600 1.00 97.25 201 ILE A O 1
ATOM 1626 N N . LYS A 1 202 ? -11.655 -9.495 8.146 1.00 95.88 202 LYS A N 1
ATOM 1627 C CA . LYS A 1 202 ? -11.568 -10.956 8.306 1.00 95.88 202 LYS A CA 1
ATOM 1628 C C . LYS A 1 202 ? -10.586 -11.604 7.330 1.00 95.88 202 LYS A C 1
ATOM 1630 O O . LYS A 1 202 ? -9.941 -12.580 7.691 1.00 95.88 202 LYS A O 1
ATOM 1635 N N . LYS A 1 203 ? -10.459 -11.079 6.106 1.00 95.50 203 LYS A N 1
ATOM 1636 C CA . LYS A 1 203 ? -9.505 -11.591 5.105 1.00 95.50 203 LYS A CA 1
ATOM 1637 C C . LYS A 1 203 ? -8.062 -11.162 5.362 1.00 95.50 203 LYS A C 1
ATOM 1639 O O . LYS A 1 203 ? -7.156 -11.846 4.897 1.00 95.50 203 LYS A O 1
ATOM 1644 N N . VAL A 1 204 ? -7.844 -10.042 6.049 1.00 96.00 204 VAL A N 1
ATOM 1645 C CA . VAL A 1 204 ? -6.497 -9.587 6.426 1.00 96.00 204 VAL A CA 1
ATOM 1646 C C . VAL A 1 204 ? -5.919 -10.432 7.563 1.00 96.00 204 VAL A C 1
ATOM 1648 O O . VAL A 1 204 ? -4.710 -10.649 7.604 1.00 96.00 204 VAL A O 1
ATOM 1651 N N . ILE A 1 205 ? -6.760 -10.903 8.481 1.00 92.38 205 ILE A N 1
ATOM 1652 C CA . ILE A 1 205 ? -6.330 -11.660 9.660 1.00 92.38 205 ILE A CA 1
ATOM 1653 C C . ILE A 1 205 ? -5.989 -13.106 9.272 1.00 92.38 205 ILE A C 1
ATOM 1655 O O . ILE A 1 205 ? -6.843 -13.850 8.791 1.00 92.38 205 ILE A O 1
ATOM 1659 N N . ASP A 1 206 ? -4.747 -13.535 9.531 1.00 90.62 206 ASP A N 1
ATOM 1660 C CA . ASP A 1 206 ? -4.368 -14.948 9.411 1.00 90.62 206 ASP A CA 1
ATOM 1661 C C . ASP A 1 206 ? -4.851 -15.725 10.643 1.00 90.62 206 ASP A C 1
ATOM 1663 O O . ASP A 1 206 ? -4.157 -15.851 11.654 1.00 90.62 206 ASP A O 1
ATOM 1667 N N . VAL A 1 207 ? -6.060 -16.273 10.542 1.00 91.19 207 VAL A N 1
ATOM 1668 C CA . VAL A 1 207 ? -6.697 -17.079 11.597 1.00 91.19 207 VAL A CA 1
ATOM 1669 C C . VAL A 1 207 ? -5.946 -18.375 11.927 1.00 91.19 207 VAL A C 1
ATOM 1671 O O . VAL A 1 207 ? -6.274 -19.028 12.911 1.00 91.19 207 VAL A O 1
ATOM 1674 N N . ARG A 1 208 ? -4.941 -18.779 11.135 1.00 91.62 208 ARG A N 1
ATOM 1675 C CA . ARG A 1 208 ? -4.075 -19.917 11.490 1.00 91.62 208 ARG A CA 1
ATOM 1676 C C . ARG A 1 208 ? -3.050 -19.523 12.547 1.00 91.62 208 ARG A C 1
ATOM 1678 O O . ARG A 1 208 ? -2.664 -20.366 13.348 1.00 91.62 208 ARG A O 1
ATOM 1685 N N . LEU A 1 209 ? -2.609 -18.266 12.523 1.00 90.56 209 LEU A N 1
ATOM 1686 C CA . LEU A 1 209 ? -1.707 -17.703 13.526 1.00 90.56 209 LEU A CA 1
ATOM 1687 C C . LEU A 1 209 ? -2.477 -17.176 14.742 1.00 90.56 209 LEU A C 1
ATOM 1689 O O . LEU A 1 209 ? -1.972 -17.281 15.854 1.00 90.56 209 LEU A O 1
ATOM 1693 N N . TYR A 1 210 ? -3.689 -16.657 14.521 1.00 89.81 210 TYR A N 1
ATOM 1694 C CA . TYR A 1 210 ? -4.534 -16.028 15.544 1.00 89.81 210 TYR A CA 1
ATOM 1695 C C . TYR A 1 210 ? -5.952 -16.632 15.549 1.00 89.81 210 TYR A C 1
ATOM 1697 O O . TYR A 1 210 ? -6.915 -15.978 15.127 1.00 89.81 210 TYR A O 1
ATOM 1705 N N . PRO A 1 211 ? -6.112 -17.909 15.944 1.00 91.75 211 PRO A N 1
ATOM 1706 C CA . PRO A 1 211 ? -7.397 -18.613 15.891 1.00 91.75 211 PRO A CA 1
ATOM 1707 C C . PRO A 1 211 ? -8.489 -17.980 16.762 1.00 91.75 211 PRO A C 1
ATOM 1709 O O . PRO A 1 211 ? -9.673 -18.112 16.453 1.00 91.75 211 PRO A O 1
ATOM 1712 N N . GLU A 1 212 ? -8.114 -17.269 17.821 1.00 89.88 212 GLU A N 1
ATOM 1713 C CA . GLU A 1 212 ? -9.010 -16.514 18.697 1.00 89.88 212 GLU A CA 1
ATOM 1714 C C . GLU A 1 212 ? -9.735 -15.366 17.978 1.00 89.88 212 GLU A C 1
ATOM 1716 O O . GLU A 1 212 ? -10.820 -14.970 18.393 1.00 89.88 212 GLU A O 1
ATOM 1721 N N . LEU A 1 213 ? -9.190 -14.873 16.860 1.00 90.06 213 LEU A N 1
ATOM 1722 C CA . LEU A 1 213 ? -9.769 -13.773 16.080 1.00 90.06 213 LEU A CA 1
ATOM 1723 C C . LEU A 1 213 ? -10.734 -14.243 14.977 1.00 90.06 213 LEU A C 1
ATOM 1725 O O . LEU A 1 213 ? -11.248 -13.427 14.209 1.00 90.06 213 LEU A O 1
ATOM 1729 N N . LYS A 1 214 ? -11.013 -15.551 14.875 1.00 89.94 214 LYS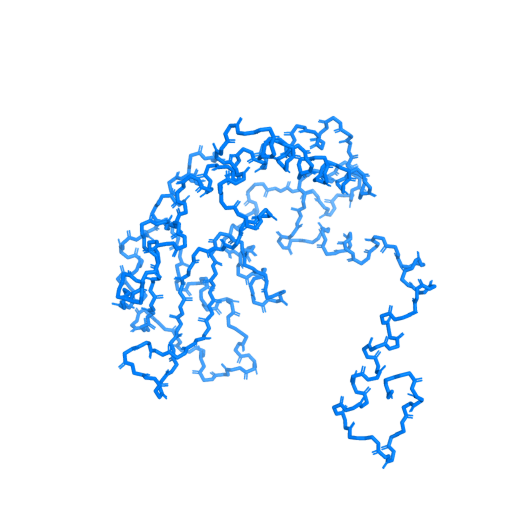 A N 1
ATOM 1730 C CA . LYS A 1 214 ? -11.897 -16.117 13.835 1.00 89.94 214 LYS A CA 1
ATOM 1731 C C . LYS A 1 214 ? -13.336 -15.574 13.899 1.00 89.94 214 LYS A C 1
ATOM 1733 O O . LYS A 1 214 ? -14.012 -15.463 12.869 1.00 89.94 214 LYS A O 1
ATOM 1738 N N . ASP A 1 215 ? -13.779 -15.220 15.104 1.00 89.50 215 ASP A N 1
ATOM 1739 C CA . ASP A 1 215 ? -15.159 -14.845 15.419 1.00 89.50 215 ASP A CA 1
ATOM 1740 C C . ASP A 1 215 ? -15.388 -13.324 15.395 1.00 89.50 215 ASP A C 1
ATOM 1742 O O . ASP A 1 215 ? -16.452 -12.858 15.801 1.00 89.50 215 ASP A O 1
ATOM 1746 N N . ILE A 1 216 ? -14.440 -12.540 14.854 1.00 93.69 216 ILE A N 1
ATOM 1747 C CA . ILE A 1 216 ? -14.662 -11.109 14.606 1.00 93.69 216 ILE A CA 1
ATOM 1748 C C . ILE A 1 216 ? -15.936 -10.927 13.773 1.00 93.69 216 ILE A C 1
ATOM 1750 O O . ILE A 1 216 ? -16.121 -11.535 12.703 1.00 93.69 216 ILE A O 1
ATOM 1754 N N . GLY A 1 217 ? -16.811 -10.073 14.299 1.00 96.25 217 GLY A N 1
ATOM 1755 C CA . GLY A 1 217 ? -18.143 -9.805 13.782 1.00 96.25 217 GLY A CA 1
ATOM 1756 C C . GLY A 1 217 ? -18.476 -8.310 13.753 1.00 96.25 217 GLY A C 1
ATOM 1757 O O . GLY A 1 217 ? -17.638 -7.472 14.081 1.00 96.25 217 GLY A O 1
ATOM 1758 N N . PRO A 1 218 ? -19.714 -7.951 13.374 1.00 97.62 218 PRO A N 1
ATOM 1759 C CA . PRO A 1 218 ? -20.129 -6.555 13.203 1.00 97.62 218 PRO A CA 1
ATOM 1760 C C . PRO A 1 218 ? -20.026 -5.684 14.467 1.00 97.62 218 PRO A C 1
ATOM 1762 O O . PRO A 1 218 ? -19.954 -4.461 14.358 1.00 97.62 218 PRO A O 1
ATOM 1765 N N . SER A 1 219 ? -20.039 -6.294 15.655 1.00 97.88 219 SER A N 1
ATOM 1766 C CA . SER A 1 219 ? -19.924 -5.610 16.948 1.00 97.88 219 SER A CA 1
ATOM 1767 C C . SER A 1 219 ? -18.485 -5.286 17.354 1.00 97.88 219 SER A C 1
ATOM 1769 O O . SER A 1 219 ? -18.301 -4.585 18.346 1.00 97.88 219 SER A O 1
ATOM 1771 N N . GLU A 1 220 ? -17.482 -5.787 16.626 1.00 97.56 220 GLU A N 1
ATOM 1772 C CA . GLU A 1 220 ? -16.070 -5.520 16.913 1.00 97.56 220 GLU A CA 1
ATOM 1773 C C . GLU A 1 220 ? -15.790 -4.018 16.838 1.00 97.56 220 GLU A C 1
ATOM 1775 O O . GLU A 1 220 ? -16.199 -3.351 15.881 1.00 97.56 220 GLU A O 1
ATOM 1780 N N . ASN A 1 221 ? -15.105 -3.483 17.849 1.00 98.00 221 ASN A N 1
ATOM 1781 C CA . ASN A 1 221 ? -14.784 -2.064 17.913 1.00 98.00 221 ASN A CA 1
ATOM 1782 C C . ASN A 1 221 ? -13.502 -1.764 17.136 1.00 98.00 221 ASN A C 1
ATOM 1784 O O . ASN A 1 221 ? -12.490 -2.445 17.261 1.00 98.00 221 ASN A O 1
ATOM 1788 N N . VAL A 1 222 ? -13.531 -0.675 16.378 1.00 98.19 222 VAL A N 1
ATOM 1789 C CA . VAL A 1 222 ? -12.397 -0.163 15.613 1.00 98.19 222 VAL A CA 1
ATOM 1790 C C . VAL A 1 222 ? -12.226 1.328 15.879 1.00 98.19 222 VAL A C 1
ATOM 1792 O O . VAL A 1 222 ? -13.193 2.037 16.161 1.00 98.19 222 VAL A O 1
ATOM 1795 N N . VAL A 1 223 ? -10.999 1.828 15.758 1.00 98.50 223 VAL A N 1
ATOM 1796 C CA . VAL A 1 223 ? -10.731 3.271 15.703 1.00 98.50 223 VAL A CA 1
ATOM 1797 C C . VAL A 1 223 ? -10.509 3.666 14.251 1.00 98.50 223 VAL A C 1
ATOM 1799 O O . VAL A 1 223 ? -9.529 3.269 13.618 1.00 98.50 223 VAL A O 1
ATOM 1802 N N . VAL A 1 224 ? -11.416 4.475 13.714 1.00 98.31 224 VAL A N 1
ATOM 1803 C CA . VAL A 1 224 ? -11.302 5.027 12.362 1.00 98.31 224 VAL A CA 1
ATOM 1804 C C . VAL A 1 224 ? -10.616 6.381 12.465 1.00 98.31 224 VAL A C 1
ATOM 1806 O O . VAL A 1 224 ? -11.210 7.360 12.905 1.00 98.31 224 VAL A O 1
ATOM 1809 N N . ARG A 1 225 ? -9.345 6.464 12.075 1.00 97.94 225 ARG A N 1
ATOM 1810 C CA . ARG A 1 225 ? -8.568 7.700 12.235 1.00 97.94 225 ARG A CA 1
ATOM 1811 C C . ARG A 1 225 ? -9.038 8.807 11.306 1.00 97.94 225 ARG A C 1
ATOM 1813 O O . ARG A 1 225 ? -9.083 9.962 11.704 1.00 97.94 225 ARG A O 1
ATOM 1820 N N . VAL A 1 226 ? -9.432 8.445 10.087 1.00 96.44 226 VAL A N 1
ATOM 1821 C CA . VAL A 1 226 ? -9.772 9.402 9.026 1.00 96.44 226 VAL A CA 1
ATOM 1822 C C . VAL A 1 226 ? -11.085 9.039 8.317 1.00 96.44 226 VAL A C 1
ATOM 1824 O O . VAL A 1 226 ? -11.091 8.658 7.148 1.00 96.44 226 VAL A O 1
ATOM 1827 N N . PRO A 1 227 ? -12.240 9.146 9.000 1.00 96.75 227 PRO A N 1
ATOM 1828 C CA . PRO A 1 227 ? -13.525 8.744 8.423 1.00 96.75 227 PRO A CA 1
ATOM 1829 C C . PRO A 1 227 ? -13.890 9.536 7.157 1.00 96.75 227 PRO A C 1
ATOM 1831 O O . PRO A 1 227 ? -14.440 8.962 6.218 1.00 96.75 227 PRO A O 1
ATOM 1834 N N . GLN A 1 228 ? -13.557 10.831 7.101 1.00 96.75 228 GLN A N 1
ATOM 1835 C CA . GLN A 1 228 ? -13.840 11.671 5.932 1.00 96.75 228 GLN A CA 1
ATOM 1836 C C . GLN A 1 228 ? -13.006 11.261 4.708 1.00 96.75 228 GLN A C 1
ATOM 1838 O O . GLN A 1 228 ? -13.570 11.092 3.631 1.00 96.75 228 GLN A O 1
ATOM 1843 N N . TYR A 1 229 ? -11.711 10.976 4.896 1.00 98.06 229 TYR A N 1
ATOM 1844 C CA . TYR A 1 229 ? -10.842 10.441 3.840 1.00 98.06 229 TYR A CA 1
ATOM 1845 C C . TYR A 1 229 ? -11.453 9.198 3.185 1.00 98.06 229 TYR A C 1
ATOM 1847 O O . TYR A 1 229 ? -11.504 9.111 1.965 1.00 98.06 229 TYR A O 1
ATOM 1855 N N . PHE A 1 230 ? -11.976 8.250 3.970 1.00 98.31 230 PHE A N 1
ATOM 1856 C CA . PHE A 1 230 ? -12.574 7.041 3.401 1.00 98.31 230 PHE A CA 1
ATOM 1857 C C . PHE A 1 230 ? -13.856 7.323 2.608 1.00 98.31 230 PHE A C 1
ATOM 1859 O O . PHE A 1 230 ? -14.052 6.722 1.552 1.00 98.31 230 PHE A O 1
ATOM 1866 N N . LYS A 1 231 ? -14.709 8.254 3.061 1.00 97.19 231 LYS A N 1
ATOM 1867 C CA . LYS A 1 231 ? -15.892 8.677 2.289 1.00 97.19 231 LYS A CA 1
ATOM 1868 C C . LYS A 1 231 ? -15.486 9.242 0.929 1.00 97.19 231 LYS A C 1
ATOM 1870 O O . LYS A 1 231 ? -16.050 8.853 -0.094 1.00 97.19 231 LYS A O 1
ATOM 1875 N N . ASP A 1 232 ? -14.495 10.129 0.919 1.00 98.06 232 ASP A N 1
ATOM 1876 C CA . ASP A 1 232 ? -14.026 10.777 -0.303 1.00 98.06 232 ASP A CA 1
ATOM 1877 C C . ASP A 1 232 ? -13.272 9.801 -1.221 1.00 98.06 232 ASP A C 1
ATOM 1879 O O . ASP A 1 232 ? -13.493 9.812 -2.432 1.00 98.06 232 ASP A O 1
ATOM 1883 N N . LEU A 1 233 ? -12.471 8.892 -0.655 1.00 98.12 233 LEU A N 1
ATOM 1884 C CA . LEU A 1 233 ? -11.764 7.835 -1.380 1.00 98.12 233 LEU A CA 1
ATOM 1885 C C . LEU A 1 233 ? -12.742 6.961 -2.165 1.00 98.12 233 LEU A C 1
ATOM 1887 O O . LEU A 1 233 ? -12.572 6.778 -3.367 1.00 98.12 233 LEU A O 1
ATOM 1891 N N . PHE A 1 234 ? -13.779 6.421 -1.518 1.00 96.81 234 PHE A N 1
ATOM 1892 C CA . PHE A 1 234 ? -14.722 5.542 -2.212 1.00 96.81 234 PHE A CA 1
ATOM 1893 C C . PHE A 1 234 ? -15.609 6.285 -3.212 1.00 96.81 234 PHE A C 1
ATOM 1895 O O . PHE A 1 234 ? -16.066 5.672 -4.176 1.00 96.81 234 PHE A O 1
ATOM 1902 N N . ARG A 1 235 ? -15.798 7.600 -3.047 1.00 95.81 235 ARG A N 1
ATOM 1903 C CA . ARG A 1 235 ? -16.391 8.445 -4.090 1.00 95.81 235 ARG A CA 1
ATOM 1904 C C . ARG A 1 235 ? -15.471 8.551 -5.309 1.00 95.81 235 ARG A C 1
ATOM 1906 O O . ARG A 1 235 ? -15.950 8.331 -6.416 1.00 95.81 235 ARG A O 1
ATOM 1913 N N . ILE A 1 236 ? -14.174 8.824 -5.116 1.00 96.62 236 ILE A N 1
ATOM 1914 C CA . ILE A 1 236 ? -13.181 8.855 -6.208 1.00 96.62 236 ILE A CA 1
ATOM 1915 C C . ILE A 1 236 ? -13.154 7.499 -6.919 1.00 96.62 236 ILE A C 1
ATOM 1917 O O . ILE A 1 236 ? -13.406 7.432 -8.117 1.00 96.62 236 ILE A O 1
ATOM 1921 N N . LEU A 1 237 ? -12.951 6.405 -6.180 1.00 94.44 237 LEU A N 1
ATOM 1922 C CA . LEU A 1 237 ? -12.868 5.056 -6.751 1.00 94.44 237 LEU A CA 1
ATOM 1923 C C . LEU A 1 237 ? -14.163 4.604 -7.442 1.00 94.44 237 LEU A C 1
ATOM 1925 O O . LEU A 1 237 ? -14.112 3.765 -8.334 1.00 94.44 237 LEU A O 1
ATOM 1929 N N . GLY A 1 238 ? -15.322 5.125 -7.029 1.00 90.38 238 GLY A N 1
ATOM 1930 C CA . GLY A 1 238 ? -16.597 4.875 -7.699 1.00 90.38 238 GLY A CA 1
ATOM 1931 C C . GLY A 1 238 ? -16.761 5.641 -9.014 1.00 90.38 238 GLY A C 1
ATOM 1932 O O . GLY A 1 238 ? -17.477 5.164 -9.885 1.00 90.38 238 GLY A O 1
ATOM 1933 N N . SER A 1 239 ? -16.100 6.795 -9.164 1.00 87.31 239 SER A N 1
ATOM 1934 C CA . SER A 1 239 ? -16.120 7.613 -10.389 1.00 87.31 239 SER A CA 1
ATOM 1935 C C . SER A 1 239 ? -15.090 7.199 -11.446 1.00 87.31 239 SER A C 1
ATOM 1937 O O . SER A 1 239 ? -15.177 7.647 -12.582 1.00 87.31 239 SER A O 1
ATOM 1939 N N . GLU A 1 240 ? -14.123 6.360 -11.068 1.00 77.12 240 GLU A N 1
ATOM 1940 C CA . GLU A 1 240 ? -13.062 5.825 -11.940 1.00 77.12 240 GLU A CA 1
ATOM 1941 C C . GLU A 1 240 ? -13.401 4.424 -12.500 1.00 77.12 240 GLU A C 1
ATOM 1943 O O . GLU A 1 240 ? -12.526 3.756 -13.049 1.00 77.12 240 GLU A O 1
ATOM 1948 N N . ARG A 1 241 ? -14.642 3.951 -12.310 1.00 58.31 241 ARG A N 1
ATOM 1949 C CA . ARG A 1 241 ? -15.181 2.714 -12.904 1.00 58.31 241 ARG A CA 1
ATOM 1950 C C . ARG A 1 241 ? -15.934 3.034 -14.185 1.00 58.31 241 ARG A C 1
ATOM 1952 O O . ARG A 1 241 ? -15.773 2.262 -15.149 1.00 58.31 241 ARG A O 1
#

pLDDT: mean 94.42, std 5.41, range [58.31, 98.75]

InterPro domains:
  IPR000718 Peptidase M13 [PS51885] (1-241)
  IPR000718 Peptidase M13 [PTHR11733] (10-238)
  IPR008753 Peptidase M13, N-terminal domain [PF05649] (2-238)
  IPR042089 Peptidase M13, domain 2 [G3DSA:1.10.1380.10] (1-241)

Radius of gyration: 21.09 Å; chains: 1; bounding box: 54×50×53 Å

Secondary structure (DSSP, 8-state):
-TTSPP-TTTS-HHHHHHHHHHHHHT-HHHHHHHTTHHHHHHHHSTT---GGGTTTS-GGG---GGG--HHHHHHHHHHHH---SSEEEEEEEETTEEEEEEEEEEEPPPSSS-SHHHH--SHHHHHHHHHHHHHHHHHHHHTT--HHHHHHHHHHHHHHHHHHHHHSPPGGG--TTTT--EEEHHHHHHH-TTS-HHHHHHHHS-TTT-GGGTT--TT-EEEES-HHHHHHHHHHHHHT-